Protein AF-A0A2N2WIG8-F1 (afdb_monomer_lite)

Foldseek 3Di:
DPVVVVVVVCCQPVVLVVQVVVVVPDDDDDPPPPPPNLVSLLVNLVVLLVVLVVLVVVLVVLVPDDDPDPVPDDDDPVRVVSVVVSVVVNVVSCVVCVVVNLVSLLSLLVSLQVLLLVLLLVVLCLQCVPPVCSVVLNPDDSLCSLAPVCCVVQVPDGQDPVLSVLNCCSPVPPVCCVVVFDDFDADPNRTPDDTDDSSVCVPVSVSSSVSSCSSLVSVVSVVVRDPDPSCVVVCVSSVVSNVDPD

Secondary structure (DSSP, 8-state):
-GGGTHHHHHHHTHHHHHHHHHTTS-----S----THHHHHHHHHHHHHHHHHHHHHHHHTTT-------TTS---HHHHHHHHHHHHHHHHHHHHHHHHHHHHHHHHHHHHHHHHHHHHHHHHHHHHTTTS-HHHHHTS-HHHHHHHSGGGTSTT----HHHHHHHHIIIIIIIHHHHTPPPPEEETTEEEE-PPPGGGGTT-HHHHHHHHHHHHHHHHHHHHH---GGGHHHHHHHHHHHT---

Radius of gyration: 22.76 Å; chains: 1; bounding box: 50×48×74 Å

Sequence (246 aa):
MVKKMDIIKDLTFKSFFSSVTSIHSDNKTDNTYVSRFYPAFWGALFRQKKLLLKIQTDIDIFEYTPFNHDENNSLSEGEKFYLKATDTRKNKLRTLYGDDLLDIYISIILFSINLIEGLINEYIAIKSASQGDFQKLERKGLLEKWMHVPQKFIPAYKLNDELKQQLVFLYESRRNLIIHNKPQIIRNGEKIINGEKIESISGETDLVLKWCSLPQLLIIDLFAQDSSPSINSFKTHCEHYINRKY

pLDDT: mean 77.06, std 17.77, range [37.81, 97.88]

Structure (mmCIF, N/CA/C/O backbone):
data_AF-A0A2N2WIG8-F1
#
_entry.id   AF-A0A2N2WIG8-F1
#
loop_
_atom_site.group_PDB
_atom_site.id
_atom_site.type_symbol
_atom_site.label_atom_id
_atom_site.label_alt_id
_atom_site.label_comp_id
_atom_site.label_asym_id
_atom_site.label_entity_id
_atom_site.label_seq_id
_atom_site.pdbx_PDB_ins_code
_atom_site.Cartn_x
_atom_site.Cartn_y
_atom_site.Cartn_z
_atom_site.occupancy
_atom_site.B_iso_or_equiv
_atom_site.auth_seq_id
_atom_site.auth_comp_id
_atom_site.auth_asym_id
_atom_site.auth_atom_id
_atom_site.pdbx_PDB_model_num
ATOM 1 N N . MET A 1 1 ? -29.452 13.675 14.965 1.00 44.25 1 MET A N 1
ATOM 2 C CA . MET A 1 1 ? -28.037 13.511 14.557 1.00 44.25 1 MET A CA 1
ATOM 3 C C . MET A 1 1 ? -27.776 12.242 13.720 1.00 44.25 1 MET A C 1
ATOM 5 O O . MET A 1 1 ? -26.659 12.065 13.267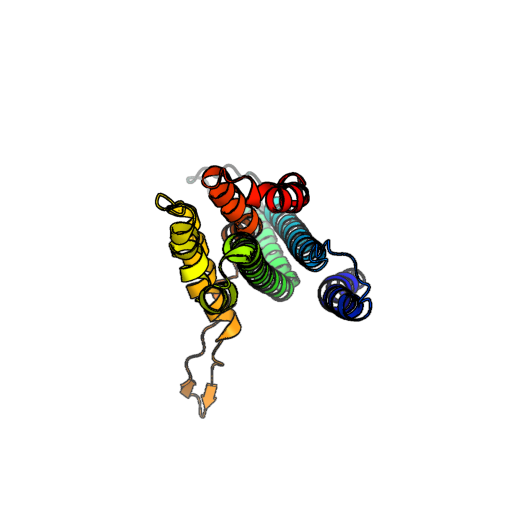 1.00 44.25 1 MET A O 1
ATOM 9 N N . VAL A 1 2 ? -28.797 11.419 13.422 1.00 37.81 2 VAL A N 1
ATOM 10 C CA . VAL A 1 2 ? -28.677 10.128 12.701 1.00 37.81 2 VAL A CA 1
ATOM 11 C C . VAL A 1 2 ? -28.507 10.277 11.170 1.00 37.81 2 VAL A C 1
ATOM 13 O O . VAL A 1 2 ? -27.778 9.516 10.553 1.00 37.81 2 VAL A O 1
ATOM 16 N N . LYS A 1 3 ? -29.046 11.340 10.549 1.00 40.66 3 LYS A N 1
ATOM 17 C CA . LYS A 1 3 ? -29.037 11.534 9.077 1.00 40.66 3 LYS A CA 1
ATOM 18 C C . LYS A 1 3 ? -27.664 11.738 8.406 1.00 40.66 3 LYS A C 1
ATOM 20 O O . LYS A 1 3 ? -27.592 11.683 7.185 1.00 40.66 3 LYS A O 1
ATOM 25 N N . LYS A 1 4 ? -26.585 12.026 9.149 1.00 43.59 4 LYS A N 1
ATOM 26 C CA . LYS A 1 4 ? -25.247 12.259 8.557 1.00 43.59 4 LYS A CA 1
ATOM 27 C C . LYS A 1 4 ? -24.443 10.968 8.346 1.00 43.59 4 LYS A C 1
ATOM 29 O O . LYS A 1 4 ? -23.530 10.991 7.529 1.00 43.59 4 LYS A O 1
ATOM 34 N N . MET A 1 5 ? -24.768 9.880 9.054 1.00 42.66 5 MET A N 1
ATOM 35 C CA . MET A 1 5 ? -24.001 8.622 9.015 1.00 42.66 5 MET A CA 1
ATOM 36 C C . MET A 1 5 ? -24.469 7.671 7.905 1.00 42.66 5 MET A C 1
ATOM 38 O O . MET A 1 5 ? -23.621 7.068 7.252 1.00 42.66 5 MET A O 1
ATOM 42 N N . ASP A 1 6 ? -25.767 7.634 7.582 1.00 44.72 6 ASP A N 1
ATOM 43 C CA . ASP A 1 6 ? -26.283 6.848 6.441 1.00 44.72 6 ASP A CA 1
ATOM 44 C C . ASP A 1 6 ? -25.658 7.286 5.103 1.00 44.72 6 ASP A C 1
ATOM 46 O O . ASP A 1 6 ? -25.396 6.473 4.220 1.00 44.72 6 ASP A O 1
ATOM 50 N N . ILE A 1 7 ? -25.308 8.571 4.991 1.00 44.78 7 ILE A N 1
ATOM 51 C CA . ILE A 1 7 ? -24.634 9.147 3.821 1.00 44.78 7 ILE A CA 1
ATOM 52 C C . ILE A 1 7 ? -23.205 8.588 3.654 1.00 44.78 7 ILE A C 1
ATOM 54 O O . ILE A 1 7 ? -22.737 8.431 2.529 1.00 44.78 7 ILE A O 1
ATOM 58 N N . ILE A 1 8 ? -22.505 8.257 4.746 1.00 43.97 8 ILE A N 1
ATOM 59 C CA . ILE A 1 8 ? -21.106 7.786 4.715 1.00 43.97 8 ILE A CA 1
ATOM 60 C C . ILE A 1 8 ? -21.022 6.317 4.263 1.00 43.97 8 ILE A C 1
ATOM 62 O O . ILE A 1 8 ? -20.126 5.963 3.488 1.00 43.97 8 ILE A O 1
ATOM 66 N N . LYS A 1 9 ? -21.984 5.480 4.678 1.00 47.09 9 LYS A N 1
ATOM 67 C CA . LYS A 1 9 ? -22.050 4.057 4.295 1.00 47.09 9 LYS A CA 1
ATOM 68 C C . LYS A 1 9 ? -22.476 3.859 2.835 1.00 47.09 9 LYS A C 1
ATOM 70 O O . LYS A 1 9 ? -21.908 3.012 2.148 1.00 47.09 9 LYS A O 1
ATOM 75 N N . ASP A 1 10 ? -23.384 4.688 2.313 1.00 45.84 10 ASP A N 1
ATOM 76 C CA . ASP A 1 10 ? -23.819 4.598 0.907 1.00 45.84 10 ASP A CA 1
ATOM 77 C C . ASP A 1 10 ? -22.780 5.173 -0.090 1.00 45.84 10 ASP A C 1
ATOM 79 O O . ASP A 1 10 ? -22.692 4.714 -1.232 1.00 45.84 10 ASP A O 1
ATOM 83 N N . LEU A 1 11 ? -21.936 6.131 0.325 1.00 44.62 11 LEU A N 1
ATOM 84 C CA . LEU A 1 11 ? -20.958 6.784 -0.565 1.00 44.62 11 LEU A CA 1
ATOM 85 C C . LEU A 1 11 ? -19.661 5.996 -0.797 1.00 44.62 11 LEU A C 1
ATOM 87 O O . LEU A 1 11 ? -18.987 6.240 -1.800 1.00 44.62 11 LEU A O 1
ATOM 91 N N . THR A 1 12 ? -19.272 5.083 0.092 1.00 55.28 12 THR A N 1
ATOM 92 C CA . THR A 1 12 ? -17.921 4.488 0.075 1.00 55.28 12 THR A CA 1
ATOM 93 C C . THR A 1 12 ? -17.845 3.147 -0.653 1.00 55.28 12 THR A C 1
ATOM 95 O O . THR A 1 12 ? -16.911 2.948 -1.428 1.00 55.28 12 THR A O 1
ATOM 98 N N . PHE A 1 13 ? -18.836 2.265 -0.480 1.00 48.16 13 PHE A N 1
ATOM 99 C CA . PHE A 1 13 ? -18.803 0.911 -1.052 1.00 48.16 13 PHE A CA 1
ATOM 100 C C . PHE A 1 13 ? -19.632 0.780 -2.341 1.00 48.16 13 PHE A C 1
ATOM 102 O O . PHE A 1 13 ? -19.106 0.380 -3.379 1.00 48.16 13 PHE A O 1
ATOM 109 N N . LYS A 1 14 ? -20.909 1.193 -2.331 1.00 48.41 14 LYS A N 1
ATOM 110 C CA . LYS A 1 14 ? -21.779 1.123 -3.523 1.00 48.41 14 LYS A CA 1
ATOM 111 C C . LYS A 1 14 ? -21.284 1.995 -4.673 1.00 48.41 14 LYS A C 1
ATOM 113 O O . LYS A 1 14 ? -21.273 1.532 -5.809 1.00 48.41 14 LYS A O 1
ATOM 118 N N . SER A 1 15 ? -20.853 3.231 -4.398 1.00 53.31 15 SER A N 1
ATOM 119 C CA . SER A 1 15 ? -20.361 4.125 -5.460 1.00 53.31 15 SER A CA 1
ATOM 120 C C . SER A 1 15 ? -19.093 3.575 -6.122 1.00 53.31 15 SER A C 1
ATOM 122 O O . SER A 1 15 ? -18.934 3.676 -7.338 1.00 53.31 15 SER A O 1
ATOM 124 N N . PHE A 1 16 ? -18.226 2.923 -5.341 1.00 50.34 16 PHE A N 1
ATOM 125 C CA . PHE A 1 16 ? -17.006 2.297 -5.831 1.00 50.34 16 PHE A CA 1
ATOM 126 C C . PHE A 1 16 ? -17.319 1.108 -6.748 1.00 50.34 16 PHE A C 1
ATOM 128 O O . PHE A 1 16 ? -16.905 1.112 -7.905 1.00 50.34 16 PHE A O 1
ATOM 135 N N . PHE A 1 17 ? -18.131 0.146 -6.296 1.00 49.00 17 PHE A N 1
ATOM 136 C CA . PHE A 1 17 ? -18.514 -1.008 -7.120 1.00 49.00 17 PHE A CA 1
ATOM 137 C C . PHE A 1 17 ? -19.365 -0.622 -8.339 1.00 49.00 17 PHE A C 1
ATOM 139 O O . PHE A 1 17 ? -19.185 -1.192 -9.414 1.00 49.00 17 PHE A O 1
ATOM 146 N N . SER A 1 18 ? -20.231 0.389 -8.221 1.00 50.50 18 SER A N 1
ATOM 147 C CA . SER A 1 18 ? -20.987 0.931 -9.359 1.00 50.50 18 SER A CA 1
ATOM 148 C C . SER A 1 18 ? -20.080 1.595 -10.401 1.00 50.50 18 SER A C 1
ATOM 150 O O . SER A 1 18 ? -20.380 1.536 -11.590 1.00 50.50 18 SER A O 1
ATOM 152 N N . SER A 1 19 ? -18.972 2.210 -9.976 1.00 48.03 19 SER A N 1
ATOM 153 C CA . SER A 1 19 ? -17.990 2.815 -10.886 1.00 48.03 19 SER A CA 1
ATOM 154 C C . SER A 1 19 ? -17.094 1.761 -11.539 1.00 48.03 19 SER A C 1
ATOM 156 O O . SER A 1 19 ? -16.737 1.891 -12.701 1.00 48.03 19 SER A O 1
ATOM 158 N N . VAL A 1 20 ? -16.741 0.697 -10.812 1.00 44.03 20 VAL A N 1
ATOM 159 C CA . VAL A 1 20 ? -15.920 -0.411 -11.330 1.00 44.03 20 VAL A CA 1
ATOM 160 C C . VAL A 1 20 ? -16.686 -1.250 -12.361 1.00 44.03 20 VAL A C 1
ATOM 162 O O . VAL A 1 20 ? -16.111 -1.667 -13.365 1.00 44.03 20 VAL A O 1
ATOM 165 N N . THR A 1 21 ? -17.987 -1.466 -12.149 1.00 44.22 21 THR A N 1
ATOM 166 C CA . THR A 1 21 ? -18.838 -2.265 -13.049 1.00 44.22 21 THR A CA 1
ATOM 167 C C . THR A 1 21 ? -19.188 -1.550 -14.356 1.00 44.22 21 THR A C 1
ATOM 169 O O . THR A 1 21 ? -19.257 -2.214 -15.388 1.00 44.22 21 THR A O 1
ATOM 172 N N . SER A 1 22 ? -19.325 -0.216 -14.373 1.00 44.62 22 SER A N 1
ATOM 173 C CA . SER A 1 22 ? -19.584 0.528 -15.621 1.00 44.62 22 SER A CA 1
ATOM 174 C C . SER A 1 22 ? -18.371 0.604 -16.558 1.00 44.62 22 SER A C 1
ATOM 176 O O . SER A 1 22 ? -18.524 0.805 -17.758 1.00 44.62 22 SER A O 1
ATOM 178 N N . ILE A 1 23 ? -17.155 0.389 -16.044 1.00 46.72 23 ILE A N 1
ATOM 179 C CA . ILE A 1 23 ? -15.918 0.416 -16.841 1.00 46.72 23 ILE A CA 1
ATOM 180 C C . ILE A 1 23 ? -15.801 -0.810 -17.770 1.00 46.72 23 ILE A C 1
ATOM 182 O O . ILE A 1 23 ? -15.088 -0.746 -18.767 1.00 46.72 23 ILE A O 1
ATOM 186 N N . HIS A 1 24 ? -16.513 -1.909 -17.495 1.00 42.78 24 HIS A N 1
ATOM 187 C CA . HIS A 1 24 ? -16.429 -3.144 -18.290 1.00 42.78 24 HIS A CA 1
ATOM 188 C C . HIS A 1 24 ? -17.318 -3.160 -19.552 1.00 42.78 24 HIS A C 1
ATOM 190 O O . HIS A 1 24 ? -17.214 -4.105 -20.332 1.00 42.78 24 HIS A O 1
ATOM 196 N N . SER A 1 25 ? -18.173 -2.152 -19.783 1.00 42.19 25 SER A N 1
ATOM 197 C CA . SER A 1 25 ? -19.113 -2.148 -20.921 1.00 42.19 25 SER A CA 1
ATOM 198 C C . SER A 1 25 ? -18.650 -1.375 -22.162 1.00 42.19 25 SER A C 1
ATOM 200 O O . SER A 1 25 ? -19.209 -1.591 -23.235 1.00 42.19 25 SER A O 1
ATOM 202 N N . ASP A 1 26 ? -17.623 -0.525 -22.064 1.00 43.22 26 ASP A N 1
ATOM 203 C CA . ASP A 1 26 ? -17.202 0.362 -23.161 1.00 43.22 26 ASP A CA 1
ATOM 204 C C . ASP A 1 26 ? -15.873 -0.085 -23.791 1.00 43.22 26 ASP A C 1
ATOM 206 O O . ASP A 1 26 ? -14.835 0.563 -23.666 1.00 43.22 26 ASP A O 1
ATOM 210 N N . ASN A 1 27 ? -15.909 -1.210 -24.508 1.00 41.81 27 ASN A N 1
ATOM 211 C CA . ASN A 1 27 ? -14.810 -1.646 -25.371 1.00 41.81 27 ASN A CA 1
ATOM 212 C C . ASN A 1 27 ? -14.886 -0.931 -26.732 1.00 41.81 27 ASN A C 1
ATOM 214 O O . ASN A 1 27 ? -15.557 -1.400 -27.651 1.00 41.81 27 ASN A O 1
ATOM 218 N N . LYS A 1 28 ? -14.162 0.185 -26.886 1.00 40.62 28 LYS A N 1
ATOM 219 C CA . LYS A 1 28 ? -13.803 0.747 -28.201 1.00 40.62 28 LYS A CA 1
ATOM 220 C C . LYS A 1 28 ? -12.304 1.058 -28.282 1.00 40.62 28 LYS A C 1
ATOM 222 O O . LYS A 1 28 ? -11.837 2.049 -27.741 1.00 40.62 28 LYS A O 1
ATOM 227 N N . THR A 1 29 ? -11.588 0.136 -28.926 1.00 40.03 29 THR A N 1
ATOM 228 C CA . THR A 1 29 ? -10.530 0.307 -29.948 1.00 40.03 29 THR A CA 1
ATOM 229 C C . THR A 1 29 ? -9.740 1.624 -30.034 1.00 40.03 29 THR A C 1
ATOM 231 O O . THR A 1 29 ? -9.608 2.161 -31.129 1.00 40.03 29 THR A O 1
ATOM 234 N N . ASP A 1 30 ? -9.136 2.099 -28.950 1.00 40.56 30 ASP A N 1
ATOM 235 C CA . ASP A 1 30 ? -7.972 2.987 -29.046 1.00 40.56 30 ASP A CA 1
ATOM 236 C C . ASP A 1 30 ? -6.813 2.387 -28.246 1.00 40.56 30 ASP A C 1
ATOM 238 O O . ASP A 1 30 ? -6.969 1.979 -27.096 1.00 40.56 30 ASP A O 1
ATOM 242 N N . ASN A 1 31 ? -5.633 2.316 -28.870 1.00 40.00 31 ASN A N 1
ATOM 243 C CA . ASN A 1 31 ? -4.395 1.725 -28.332 1.00 40.00 31 ASN A CA 1
ATOM 244 C C . ASN A 1 31 ? -3.824 2.455 -27.096 1.00 40.00 31 ASN A C 1
ATOM 246 O O . ASN A 1 31 ? -2.715 2.171 -26.648 1.00 40.00 31 ASN A O 1
ATOM 250 N N . THR A 1 32 ? -4.572 3.384 -26.514 1.00 45.12 32 THR A N 1
ATOM 251 C CA . THR A 1 32 ? -4.315 4.005 -25.219 1.00 45.12 32 THR A CA 1
ATOM 252 C C . THR A 1 32 ? -5.102 3.260 -24.144 1.00 45.12 32 THR A C 1
ATOM 254 O O . THR A 1 32 ? -6.084 3.760 -23.598 1.00 45.12 32 THR A O 1
ATOM 257 N N . TYR A 1 33 ? -4.645 2.053 -23.794 1.00 48.38 33 TYR A N 1
ATOM 258 C CA . TYR A 1 33 ? -5.095 1.338 -22.592 1.00 48.38 33 TYR A CA 1
ATOM 259 C C . TYR A 1 33 ? -4.570 2.054 -21.333 1.00 48.38 33 TYR A C 1
ATOM 261 O O . TYR A 1 33 ? -3.754 1.539 -20.575 1.00 48.38 33 TYR A O 1
ATOM 269 N N . VAL A 1 34 ? -5.023 3.287 -21.101 1.00 51.38 34 VAL A N 1
ATOM 270 C CA . VAL A 1 34 ? -4.901 3.925 -19.794 1.00 51.38 34 VAL A CA 1
ATOM 271 C C . VAL A 1 34 ? -6.004 3.315 -18.950 1.00 51.38 34 VAL A C 1
ATOM 273 O O . VAL A 1 34 ? -7.187 3.611 -19.123 1.00 51.38 34 VAL A O 1
ATOM 276 N N . SER A 1 35 ? -5.614 2.388 -18.083 1.00 57.19 35 SER A N 1
ATOM 277 C CA . SER A 1 35 ? -6.507 1.723 -17.146 1.00 57.19 35 SER A CA 1
ATOM 278 C C . SER A 1 35 ? -7.321 2.766 -16.361 1.00 57.19 35 SER A C 1
ATOM 280 O O . SER A 1 35 ? -6.834 3.399 -15.423 1.00 57.19 35 SER A O 1
ATOM 282 N N . ARG A 1 36 ? -8.605 2.927 -16.721 1.00 59.00 36 ARG A N 1
ATOM 283 C CA . ARG A 1 36 ? -9.584 3.766 -15.994 1.00 59.00 36 ARG A CA 1
ATOM 284 C C . ARG A 1 36 ? -9.812 3.295 -14.549 1.00 59.00 36 ARG A C 1
ATOM 286 O O . ARG A 1 36 ? -10.499 3.962 -13.779 1.00 59.00 36 ARG A O 1
ATOM 293 N N . PHE A 1 37 ? -9.228 2.160 -14.178 1.00 62.91 37 PHE A N 1
ATOM 294 C CA . PHE A 1 37 ? -9.325 1.533 -12.870 1.00 62.91 37 PHE A CA 1
ATOM 295 C C . PHE A 1 37 ? -8.559 2.315 -11.792 1.00 62.91 37 PHE A C 1
ATOM 297 O O . PHE A 1 37 ? -9.081 2.540 -10.702 1.00 62.91 37 PHE A O 1
ATOM 304 N N . TYR A 1 38 ? -7.360 2.816 -12.098 1.00 71.56 38 TYR A N 1
ATOM 305 C CA . TYR A 1 38 ? -6.526 3.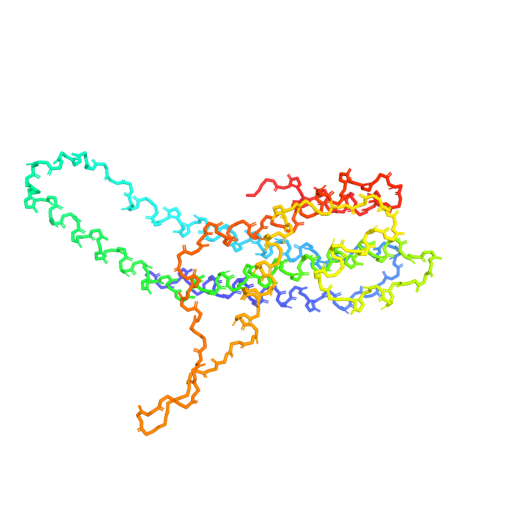522 -11.118 1.00 71.56 38 TYR A CA 1
ATOM 306 C C . TYR A 1 38 ? -7.138 4.806 -10.550 1.00 71.56 38 TYR A C 1
ATOM 308 O O . TYR A 1 38 ? -7.084 4.969 -9.328 1.00 71.56 38 TYR A O 1
ATOM 316 N N . PRO A 1 39 ? -7.779 5.692 -11.342 1.00 76.88 39 PRO A N 1
ATOM 317 C CA . PRO A 1 39 ? -8.414 6.878 -10.775 1.00 76.88 39 PRO A CA 1
ATOM 318 C C . PRO A 1 39 ? -9.481 6.551 -9.722 1.00 76.88 39 PRO A C 1
ATOM 320 O O . PRO A 1 39 ? -9.622 7.290 -8.744 1.00 76.88 39 PRO A O 1
ATOM 323 N N . ALA A 1 40 ? -10.207 5.438 -9.881 1.00 75.25 40 ALA A N 1
ATOM 324 C CA . ALA A 1 40 ? -11.213 5.005 -8.916 1.00 75.25 40 ALA A CA 1
ATOM 325 C C . ALA A 1 40 ? -10.581 4.530 -7.598 1.00 75.25 40 ALA A C 1
ATOM 327 O O . ALA A 1 40 ? -11.053 4.927 -6.530 1.00 75.25 40 ALA A O 1
ATOM 328 N N . PHE A 1 41 ? -9.499 3.744 -7.660 1.00 78.88 41 PHE A N 1
ATOM 329 C CA . PHE A 1 41 ? -8.775 3.263 -6.474 1.00 78.88 41 PHE A CA 1
ATOM 330 C C . PHE A 1 41 ? -8.077 4.395 -5.729 1.00 78.88 41 PHE A C 1
ATOM 332 O O . PHE A 1 41 ? -8.263 4.528 -4.521 1.00 78.88 41 PHE A O 1
ATOM 339 N N . TRP A 1 42 ? -7.355 5.260 -6.445 1.00 81.06 42 TRP A N 1
ATOM 340 C CA . TRP A 1 42 ? -6.764 6.463 -5.863 1.00 81.06 42 TRP A CA 1
ATOM 341 C C . TRP A 1 42 ? -7.835 7.339 -5.214 1.00 81.06 42 TRP A C 1
ATOM 343 O O . TRP A 1 42 ? -7.719 7.714 -4.050 1.00 81.06 42 TRP A O 1
ATOM 353 N N . GLY A 1 43 ? -8.932 7.609 -5.927 1.00 81.56 43 GLY A N 1
ATOM 354 C CA . GLY A 1 43 ? -10.047 8.388 -5.396 1.00 81.56 43 GLY A CA 1
ATOM 355 C C . GLY A 1 43 ? -10.674 7.769 -4.143 1.00 81.56 43 GLY A C 1
ATOM 356 O O . GLY A 1 43 ? -10.995 8.497 -3.204 1.00 81.56 43 GLY A O 1
ATOM 357 N N . ALA A 1 44 ? -10.842 6.445 -4.103 1.00 82.31 44 ALA A N 1
ATOM 358 C CA . ALA A 1 44 ? -11.356 5.737 -2.934 1.00 82.31 44 ALA A CA 1
ATOM 359 C C . ALA A 1 44 ? -10.390 5.835 -1.748 1.00 82.31 44 ALA A C 1
ATOM 361 O O . ALA A 1 44 ? -10.806 6.258 -0.670 1.00 82.31 44 ALA A O 1
ATOM 362 N N . LEU A 1 45 ? -9.105 5.540 -1.963 1.00 83.56 45 LEU A N 1
ATOM 363 C CA . LEU A 1 45 ? -8.070 5.615 -0.934 1.00 83.56 45 LEU A CA 1
ATOM 364 C C . LEU A 1 45 ? -7.975 7.024 -0.332 1.00 83.56 45 LEU A C 1
ATOM 366 O O . LEU A 1 45 ? -7.983 7.180 0.888 1.00 83.56 45 LEU A O 1
ATOM 370 N N . PHE A 1 46 ? -7.995 8.069 -1.165 1.00 85.19 46 PHE A N 1
ATOM 371 C CA . PHE A 1 46 ? -7.963 9.456 -0.692 1.00 85.19 46 PHE A CA 1
ATOM 372 C C . PHE A 1 46 ? -9.219 9.862 0.082 1.00 85.19 46 PHE A C 1
ATOM 374 O O . PHE A 1 46 ? -9.117 10.583 1.077 1.00 85.19 46 PHE A O 1
ATOM 381 N N . ARG A 1 47 ? -10.407 9.393 -0.324 1.00 83.88 47 ARG A N 1
ATOM 382 C CA . ARG A 1 47 ? -11.639 9.629 0.447 1.00 83.88 47 ARG A CA 1
ATOM 383 C C . ARG A 1 47 ? -11.550 9.004 1.838 1.00 83.88 47 ARG A C 1
ATOM 385 O O . ARG A 1 47 ? -11.906 9.674 2.805 1.00 83.88 47 ARG A O 1
ATOM 392 N N . GLN A 1 48 ? -11.034 7.779 1.937 1.00 83.31 48 GLN A N 1
ATOM 393 C CA . GLN A 1 48 ? -10.846 7.106 3.224 1.00 83.31 48 GLN A CA 1
ATOM 394 C C . GLN A 1 48 ? -9.797 7.813 4.089 1.00 83.31 48 GLN A C 1
ATOM 396 O O . GLN A 1 48 ? -10.070 8.099 5.251 1.00 83.31 48 GLN A O 1
ATOM 401 N N . LYS A 1 49 ? -8.655 8.214 3.512 1.00 84.88 49 LYS A N 1
ATOM 402 C CA . LYS A 1 49 ? -7.637 9.032 4.196 1.00 84.88 49 LYS A CA 1
ATOM 403 C C . LYS A 1 49 ? -8.239 10.317 4.771 1.00 84.88 49 LYS A C 1
ATOM 405 O O . LYS A 1 49 ? -8.021 10.638 5.934 1.00 84.88 49 LYS A O 1
ATOM 410 N N . LYS A 1 50 ? -9.019 11.054 3.972 1.00 85.69 50 LYS A N 1
ATOM 411 C CA . LYS A 1 50 ? -9.656 12.307 4.403 1.00 85.69 50 LYS A CA 1
ATOM 412 C C . LYS A 1 50 ? -10.653 12.082 5.540 1.00 85.69 50 LYS A C 1
ATOM 414 O O . LYS A 1 50 ? -10.719 12.894 6.460 1.00 85.69 50 LYS A O 1
ATOM 419 N N . LEU A 1 51 ? -11.433 11.003 5.471 1.00 82.81 51 LEU A N 1
ATOM 420 C CA . LEU A 1 51 ? -12.364 10.637 6.534 1.00 82.81 51 LEU A CA 1
ATOM 421 C C . LEU A 1 51 ? -11.615 10.274 7.821 1.00 82.81 51 LEU A C 1
ATOM 423 O O . LEU A 1 51 ? -11.982 10.767 8.884 1.00 82.81 51 LEU A O 1
ATOM 427 N N . LEU A 1 52 ? -10.532 9.504 7.709 1.00 82.69 52 LEU A N 1
ATOM 428 C CA . LEU A 1 52 ? -9.690 9.140 8.840 1.00 82.69 52 LEU A CA 1
ATOM 429 C C . LEU A 1 52 ? -9.055 10.366 9.509 1.00 82.69 52 LEU A C 1
ATOM 431 O O . LEU A 1 52 ? -9.173 10.527 10.717 1.00 82.69 52 LEU A O 1
ATOM 435 N N . LEU A 1 53 ? -8.457 11.275 8.733 1.00 84.69 53 LEU A N 1
ATOM 436 C CA . LEU A 1 53 ? -7.882 12.519 9.261 1.00 84.69 53 LEU A CA 1
ATOM 437 C C . LEU A 1 53 ? -8.924 13.386 9.967 1.00 84.69 53 LEU A C 1
ATOM 439 O O . LEU A 1 53 ? -8.627 14.007 10.985 1.00 84.69 53 LEU A O 1
ATOM 443 N N . LYS A 1 54 ? -10.155 13.420 9.447 1.00 83.94 54 LYS A N 1
ATOM 444 C CA . LYS A 1 54 ? -11.255 14.129 10.098 1.00 83.94 54 LYS A CA 1
ATOM 445 C C . LYS A 1 54 ? -11.599 13.501 11.451 1.00 83.94 54 LYS A C 1
ATOM 447 O O . LYS A 1 54 ? -11.720 14.235 12.421 1.00 83.94 54 LYS A O 1
ATOM 452 N N . ILE A 1 55 ? -11.724 12.174 11.517 1.00 76.25 55 ILE A N 1
ATOM 453 C CA . ILE A 1 55 ? -11.986 11.460 12.777 1.00 76.25 55 ILE A CA 1
ATOM 454 C C . ILE A 1 55 ? -10.835 11.684 13.766 1.00 76.25 55 ILE A C 1
ATOM 456 O O . ILE A 1 55 ? -11.095 11.958 14.931 1.00 76.25 55 ILE A O 1
ATOM 460 N N . GLN A 1 56 ? -9.582 11.637 13.305 1.00 78.19 56 GLN A N 1
ATOM 461 C CA . GLN A 1 56 ? -8.409 11.896 14.143 1.00 78.19 56 GLN A CA 1
ATOM 462 C C . GLN A 1 56 ? -8.409 13.332 14.680 1.00 78.19 56 GLN A C 1
ATOM 464 O O . GLN A 1 56 ? -8.256 13.526 15.875 1.00 78.19 56 GLN A O 1
ATOM 469 N N . THR A 1 57 ? -8.689 14.328 13.835 1.00 79.31 57 THR A N 1
ATOM 470 C CA . THR A 1 57 ? -8.811 15.733 14.266 1.00 79.31 57 THR A CA 1
ATOM 471 C C . THR A 1 57 ? -9.926 15.897 15.297 1.00 79.31 57 THR A C 1
ATOM 473 O O . THR A 1 57 ? -9.745 16.571 16.309 1.00 79.31 57 THR A O 1
ATOM 476 N N . ASP A 1 58 ? -11.074 15.254 15.059 1.00 71.81 58 ASP A N 1
ATOM 477 C CA . ASP A 1 58 ? -12.188 15.255 16.001 1.00 71.81 58 ASP A CA 1
ATOM 478 C C . ASP A 1 58 ? -11.784 14.606 17.335 1.00 71.81 58 ASP A C 1
ATOM 480 O O . ASP A 1 58 ? -12.308 15.026 18.353 1.00 71.81 58 ASP A O 1
ATOM 484 N N . ILE A 1 59 ? -10.866 13.632 17.364 1.00 69.25 59 ILE A N 1
ATOM 485 C CA . ILE A 1 59 ? -10.326 13.023 18.594 1.00 69.25 59 ILE A CA 1
ATOM 486 C C . ILE A 1 59 ? -9.295 13.947 19.269 1.00 69.25 59 ILE A C 1
ATOM 488 O O . ILE A 1 59 ? -9.423 14.213 20.465 1.00 69.25 59 ILE A O 1
ATOM 492 N N . ASP A 1 60 ? -8.326 14.475 18.516 1.00 69.25 60 ASP A N 1
ATOM 493 C CA . ASP A 1 60 ? -7.194 15.275 19.013 1.00 69.25 60 ASP A CA 1
ATOM 494 C C . ASP A 1 60 ? -7.631 16.613 19.621 1.00 69.25 60 ASP A C 1
ATOM 496 O O . ASP A 1 60 ? -7.084 17.042 20.640 1.00 69.25 60 ASP A O 1
ATOM 500 N N . ILE A 1 61 ? -8.664 17.258 19.057 1.00 62.44 61 ILE A N 1
ATOM 501 C CA . ILE A 1 61 ? -9.275 18.473 19.632 1.00 62.44 61 ILE A CA 1
ATOM 502 C C . ILE A 1 61 ? -9.718 18.238 21.087 1.00 62.44 61 ILE A C 1
ATOM 504 O O . ILE A 1 61 ? -9.747 19.177 21.880 1.00 62.44 61 ILE A O 1
ATOM 508 N N . PHE A 1 62 ? -10.037 16.997 21.466 1.00 54.94 62 PHE A N 1
ATOM 509 C CA . PHE A 1 62 ? -10.390 16.652 22.844 1.00 54.94 62 PHE A CA 1
ATOM 510 C C . PHE A 1 62 ? -9.208 16.181 23.698 1.00 54.94 62 PHE A C 1
ATOM 512 O O . PHE A 1 62 ? -9.376 16.054 24.911 1.00 54.94 62 PHE A O 1
ATOM 519 N N . GLU A 1 63 ? -8.041 15.905 23.112 1.00 54.47 63 GLU A N 1
ATOM 520 C CA . GLU A 1 63 ? -6.822 15.570 23.861 1.00 54.47 63 GLU A CA 1
ATOM 521 C C . GLU A 1 63 ? -6.027 16.820 24.253 1.00 54.47 63 GLU A C 1
ATOM 523 O O . GLU A 1 63 ? -5.398 16.842 25.311 1.00 54.47 63 GLU A O 1
ATOM 528 N N . TYR A 1 64 ? -6.104 17.888 23.453 1.00 45.38 64 TYR A N 1
ATOM 529 C CA . TYR A 1 64 ? -5.402 19.140 23.721 1.00 45.38 64 TYR A CA 1
ATOM 530 C C . TYR A 1 64 ? -6.177 20.038 24.700 1.00 45.38 64 TYR A C 1
ATOM 532 O O . TYR A 1 64 ? -6.825 21.014 24.322 1.00 45.38 64 TYR A O 1
ATOM 540 N N . THR A 1 65 ? -6.081 19.731 25.992 1.00 53.09 65 THR A N 1
ATOM 541 C CA . THR A 1 65 ? -6.375 20.696 27.065 1.00 53.09 65 THR A CA 1
ATOM 542 C C . THR A 1 65 ? -5.163 20.804 27.987 1.00 53.09 65 THR A C 1
ATOM 544 O O . THR A 1 65 ? -4.838 19.823 28.656 1.00 53.09 65 THR A O 1
ATOM 547 N N . PRO A 1 66 ? -4.474 21.960 28.024 1.00 46.31 66 PRO A N 1
ATOM 548 C CA . PRO A 1 66 ? -3.235 22.118 28.764 1.00 46.31 66 PRO A CA 1
ATOM 549 C C . PRO A 1 66 ? -3.559 22.338 30.241 1.00 46.31 66 PRO A C 1
ATOM 551 O O . PRO A 1 66 ? -3.753 23.466 30.685 1.00 46.31 66 PRO A O 1
ATOM 554 N N . PHE A 1 67 ? -3.617 21.262 31.016 1.00 54.41 67 PHE A N 1
ATOM 555 C CA . PHE A 1 67 ? -3.347 21.372 32.443 1.00 54.41 67 PHE A CA 1
ATOM 556 C C . PHE A 1 67 ? -1.848 21.139 32.612 1.00 54.41 67 PHE A C 1
ATOM 558 O O . PHE A 1 67 ? -1.363 20.028 32.405 1.00 54.41 67 PHE A O 1
ATOM 565 N N . ASN A 1 68 ? -1.100 22.207 32.910 1.00 50.31 68 ASN A N 1
ATOM 566 C CA . ASN A 1 68 ? 0.286 22.088 33.358 1.00 50.31 68 ASN A CA 1
ATOM 567 C C . ASN A 1 68 ? 0.250 21.388 34.716 1.00 50.31 68 ASN A C 1
ATOM 569 O O . ASN A 1 68 ? 0.025 22.014 35.749 1.00 50.31 68 ASN A O 1
ATOM 573 N N . HIS A 1 69 ? 0.383 20.068 34.677 1.00 54.28 69 HIS A N 1
ATOM 574 C CA . HIS A 1 69 ? 0.426 19.239 35.860 1.00 54.28 69 HIS A CA 1
ATOM 575 C C . HIS A 1 69 ? 1.770 19.431 36.550 1.00 54.28 69 HIS A C 1
ATOM 577 O O . HIS A 1 69 ? 2.786 18.905 36.111 1.00 54.28 69 HIS A O 1
ATOM 583 N N . ASP A 1 70 ? 1.766 20.192 37.638 1.00 58.81 70 ASP A N 1
ATOM 584 C CA . ASP A 1 70 ? 2.836 20.123 38.621 1.00 58.81 70 ASP A CA 1
ATOM 585 C C . ASP A 1 70 ? 2.620 18.814 39.400 1.00 58.81 70 ASP A C 1
ATOM 587 O O . ASP A 1 70 ? 1.626 18.682 40.119 1.00 58.81 70 ASP A O 1
ATOM 591 N N . GLU A 1 71 ? 3.485 17.809 39.208 1.00 53.81 71 GLU A N 1
ATOM 592 C CA . GLU A 1 71 ? 3.315 16.436 39.741 1.00 53.81 71 GLU A CA 1
ATOM 593 C C . GLU A 1 71 ? 3.184 16.380 41.277 1.00 53.81 71 GLU A C 1
ATOM 595 O O . GLU A 1 71 ? 2.756 15.372 41.838 1.00 53.81 71 GLU A O 1
ATOM 600 N N . ASN A 1 72 ? 3.491 17.485 41.962 1.00 62.50 72 ASN A N 1
ATOM 601 C CA . ASN A 1 72 ? 3.431 17.617 43.413 1.00 62.50 72 ASN A CA 1
ATOM 602 C C . ASN A 1 72 ? 2.117 18.208 43.953 1.00 62.50 72 ASN A C 1
ATOM 604 O O . ASN A 1 72 ? 1.933 18.226 45.171 1.00 62.50 72 ASN A O 1
ATOM 608 N N . ASN A 1 73 ? 1.199 18.681 43.100 1.00 62.12 73 ASN A N 1
ATOM 609 C CA . ASN A 1 73 ? -0.070 19.257 43.548 1.00 62.12 73 ASN A CA 1
ATOM 610 C C . ASN A 1 73 ? -1.244 18.302 43.319 1.00 62.12 73 ASN A C 1
ATOM 612 O O . ASN A 1 73 ? -1.497 17.823 42.213 1.00 62.12 73 ASN A O 1
ATOM 616 N N . SER A 1 74 ? -2.002 18.041 44.386 1.00 68.88 74 SER A N 1
ATOM 617 C CA . SER A 1 74 ? -3.235 17.265 44.301 1.00 68.88 74 SER A CA 1
ATOM 618 C C . SER A 1 74 ? -4.222 17.950 43.356 1.00 68.88 74 SER A C 1
ATOM 620 O O . SER A 1 74 ? -4.600 19.095 43.603 1.00 68.88 74 SER A O 1
ATOM 622 N N . LEU A 1 75 ? -4.677 17.220 42.332 1.00 71.38 75 LEU A N 1
ATOM 623 C CA . LEU A 1 75 ? -5.773 17.616 41.445 1.00 71.38 75 LEU A CA 1
ATOM 624 C C . LEU A 1 75 ? -6.936 18.226 42.241 1.00 71.38 75 LEU A C 1
ATOM 626 O O . LEU A 1 75 ? -7.509 17.565 43.120 1.00 71.38 75 LEU A O 1
ATOM 630 N N . SER A 1 76 ? -7.324 19.446 41.886 1.00 79.69 76 SER A N 1
ATOM 631 C CA . SER A 1 76 ? -8.563 20.061 42.351 1.00 79.69 76 SER A CA 1
ATOM 632 C C . SER A 1 76 ? -9.775 19.208 41.947 1.00 79.69 76 SER A C 1
ATOM 634 O O . SER A 1 76 ? -9.739 18.445 40.976 1.00 79.69 76 SER A O 1
ATOM 636 N N . GLU A 1 77 ? -10.890 19.324 42.676 1.00 73.62 77 GLU A N 1
ATOM 637 C CA . GLU A 1 77 ? -12.135 18.634 42.297 1.00 73.62 77 GLU A CA 1
ATOM 638 C C . GLU A 1 77 ? -12.610 19.013 40.888 1.00 73.62 77 GLU A C 1
ATOM 640 O O . GLU A 1 77 ? -13.143 18.165 40.171 1.00 73.62 77 GLU A O 1
ATOM 645 N N . GLY A 1 78 ? -12.353 20.257 40.466 1.00 68.25 78 GLY A N 1
ATOM 646 C CA . GLY A 1 78 ? -12.611 20.716 39.105 1.00 68.25 78 GLY A CA 1
ATOM 647 C C . GLY A 1 78 ? -11.827 19.904 38.077 1.00 68.25 78 GLY A C 1
ATOM 648 O O . GLY A 1 78 ? -12.423 19.353 37.155 1.00 68.25 78 GLY A O 1
ATOM 649 N N . GLU A 1 79 ? -10.516 19.746 38.259 1.00 70.94 79 GLU A N 1
ATOM 650 C CA . GLU A 1 79 ? -9.671 18.976 37.336 1.00 70.94 79 GLU A CA 1
ATOM 651 C C . GLU A 1 79 ? -10.053 17.486 37.303 1.00 70.94 79 GLU A C 1
ATOM 653 O O . GLU A 1 79 ? -10.122 16.893 36.227 1.00 70.94 79 GLU A O 1
ATOM 658 N N . LYS A 1 80 ? -10.414 16.886 38.449 1.00 73.19 80 LYS A N 1
ATOM 659 C CA . LYS A 1 80 ? -10.933 15.502 38.502 1.00 73.19 80 LYS A CA 1
ATOM 660 C C . LYS A 1 80 ? -12.249 15.346 37.735 1.00 73.19 80 LYS A C 1
ATOM 662 O O . LYS A 1 80 ? -12.438 14.355 37.026 1.00 73.19 80 LYS A O 1
ATOM 667 N N . PHE A 1 81 ? -13.166 16.305 37.870 1.00 72.19 81 PHE A N 1
ATOM 668 C CA . PHE A 1 81 ? -14.432 16.309 37.135 1.00 72.19 81 PHE A CA 1
ATOM 669 C C . PHE A 1 81 ? -14.202 16.451 35.626 1.00 72.19 81 PHE A C 1
ATOM 671 O O . PHE A 1 81 ? -14.818 15.728 34.840 1.00 72.19 81 PHE A O 1
ATOM 678 N N . TYR A 1 82 ? -13.277 17.328 35.226 1.00 62.91 82 TYR A N 1
ATOM 679 C CA . TYR A 1 82 ? -12.887 17.505 33.830 1.00 62.91 82 TYR A CA 1
ATOM 680 C C . TYR A 1 82 ? -12.274 16.234 33.236 1.00 62.91 82 TYR A C 1
ATOM 682 O O . TYR A 1 82 ? -12.769 15.792 32.202 1.00 62.91 82 TYR A O 1
ATOM 690 N N . LEU A 1 83 ? -11.300 15.604 33.906 1.00 67.25 83 LEU A N 1
ATOM 691 C CA . LEU A 1 83 ? -10.687 14.336 33.473 1.00 67.25 83 LEU A CA 1
ATOM 692 C C . LEU A 1 83 ? -11.730 13.224 33.287 1.00 67.25 83 LEU A C 1
ATOM 694 O O . LEU A 1 83 ? -11.765 12.533 32.271 1.00 67.25 83 LEU A O 1
ATOM 698 N N . LYS A 1 84 ? -12.666 13.097 34.233 1.00 72.44 84 LYS A N 1
ATOM 699 C CA . LYS A 1 84 ? -13.757 12.120 34.133 1.00 72.44 84 LYS A CA 1
ATOM 700 C C . LYS A 1 84 ? -14.699 12.421 32.959 1.00 72.44 84 LYS A C 1
ATOM 702 O O . LYS A 1 84 ? -15.203 11.497 32.312 1.00 72.44 84 LYS A O 1
ATOM 707 N N . ALA A 1 85 ? -14.954 13.697 32.667 1.00 65.12 85 ALA A N 1
ATOM 708 C CA . ALA A 1 85 ? -15.78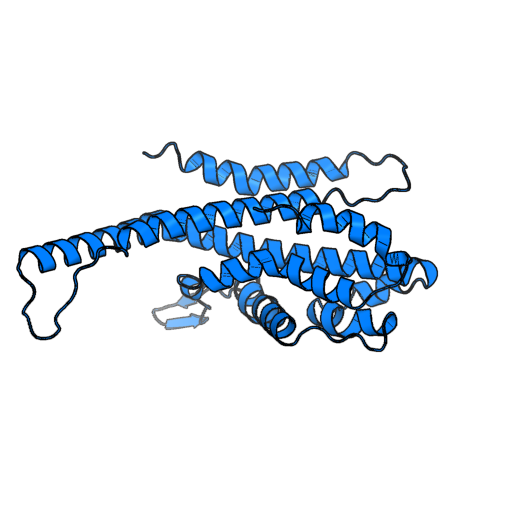7 14.119 31.544 1.00 65.12 85 ALA A CA 1
ATOM 709 C C . ALA A 1 85 ? -15.097 13.901 30.184 1.00 65.12 85 ALA A C 1
ATOM 711 O O . ALA A 1 85 ? -15.771 13.493 29.231 1.00 65.12 85 ALA A O 1
ATOM 712 N N . THR A 1 86 ? -13.780 14.120 30.086 1.00 64.62 86 THR A N 1
ATOM 713 C CA . THR A 1 86 ? -12.984 13.793 28.893 1.00 64.62 86 THR A CA 1
ATOM 714 C C . THR A 1 86 ? -12.922 12.288 28.665 1.00 64.62 86 THR A C 1
ATOM 716 O O . THR A 1 86 ? -13.236 11.861 27.558 1.00 64.62 86 THR A O 1
ATOM 719 N N . ASP A 1 87 ? -12.668 11.468 29.687 1.00 65.81 87 ASP A N 1
ATOM 720 C CA . ASP A 1 87 ? -12.671 10.000 29.556 1.00 65.81 87 ASP A CA 1
ATOM 721 C C . ASP A 1 87 ? -14.034 9.453 29.119 1.00 65.81 87 ASP A C 1
ATOM 723 O O . ASP A 1 87 ? -14.136 8.622 28.212 1.00 65.81 87 ASP A O 1
ATOM 727 N N . THR A 1 88 ? -15.116 9.972 29.704 1.00 66.06 88 THR A N 1
ATOM 728 C CA . THR A 1 88 ? -16.483 9.581 29.327 1.00 66.06 88 THR A CA 1
ATOM 729 C C . THR A 1 88 ? -16.786 9.946 27.870 1.00 66.06 88 THR A C 1
ATOM 731 O O . THR A 1 88 ? -17.424 9.173 27.152 1.00 66.06 88 THR A O 1
ATOM 734 N N . ARG A 1 89 ? -16.312 11.104 27.392 1.00 63.16 89 ARG A N 1
ATOM 735 C CA . ARG A 1 89 ? -16.479 11.523 25.992 1.00 63.16 89 ARG A CA 1
ATOM 736 C C . ARG A 1 89 ? -15.569 10.763 25.031 1.00 63.16 89 ARG A C 1
ATOM 738 O O . ARG A 1 89 ? -16.052 10.406 23.963 1.00 63.16 89 ARG A O 1
ATOM 745 N N . LYS A 1 90 ? -14.322 10.455 25.401 1.00 62.97 90 LYS A N 1
ATOM 746 C CA . LYS A 1 90 ? -13.416 9.598 24.616 1.00 62.97 90 LYS A CA 1
ATOM 747 C C . LYS A 1 90 ? -14.020 8.217 24.416 1.00 62.97 90 LYS A C 1
ATOM 749 O O . LYS A 1 90 ? -14.107 7.749 23.284 1.00 62.97 90 LYS A O 1
ATOM 754 N N . ASN A 1 91 ? -14.524 7.611 25.490 1.00 65.88 91 ASN A N 1
ATOM 755 C CA . ASN A 1 91 ? -15.239 6.344 25.404 1.00 65.88 91 ASN A CA 1
ATOM 756 C C . ASN A 1 91 ? -16.471 6.476 24.514 1.00 65.88 91 ASN A C 1
ATOM 758 O O . ASN A 1 91 ? -16.647 5.664 23.619 1.00 65.88 91 ASN A O 1
ATOM 762 N N . LYS A 1 92 ? -17.254 7.553 24.650 1.00 66.56 92 LYS A N 1
ATOM 763 C CA . LYS A 1 92 ? -18.409 7.792 23.779 1.00 66.56 92 LYS A CA 1
ATOM 764 C C . LYS A 1 92 ? -18.028 7.925 22.303 1.00 66.56 92 LYS A C 1
ATOM 766 O O . LYS A 1 92 ? -18.726 7.353 21.481 1.00 66.56 92 LYS A O 1
ATOM 771 N N . LEU A 1 93 ? -16.959 8.643 21.956 1.00 63.25 93 LEU A N 1
ATOM 772 C CA . LEU A 1 93 ? -16.491 8.797 20.572 1.00 63.25 93 LEU A CA 1
ATOM 773 C C . LEU A 1 93 ? -15.919 7.486 20.023 1.00 63.25 93 LEU A C 1
ATOM 775 O O . LEU A 1 93 ? -16.224 7.128 18.891 1.00 63.25 93 LEU A O 1
ATOM 779 N N . ARG A 1 94 ? -15.174 6.724 20.832 1.00 63.31 94 ARG A N 1
ATOM 780 C CA . ARG A 1 94 ? -14.712 5.375 20.471 1.00 63.31 94 ARG A CA 1
ATOM 781 C C . ARG A 1 94 ? -15.871 4.407 20.264 1.00 63.31 94 ARG A C 1
ATOM 783 O O . ARG A 1 94 ? -15.828 3.623 19.332 1.00 63.31 94 ARG A O 1
ATOM 790 N N . THR A 1 95 ? -16.924 4.480 21.075 1.00 67.31 95 THR A N 1
ATOM 791 C CA . THR A 1 95 ? -18.143 3.689 20.853 1.00 67.31 95 THR A CA 1
ATOM 792 C C . THR A 1 95 ? -18.923 4.188 19.635 1.00 67.31 95 THR A C 1
ATOM 794 O O . THR A 1 95 ? -19.506 3.386 18.920 1.00 67.31 95 THR A O 1
ATOM 797 N N . LEU A 1 96 ? -18.929 5.501 19.374 1.00 66.56 96 LEU A N 1
ATOM 798 C CA . LEU A 1 96 ? -19.650 6.097 18.247 1.00 66.56 96 LEU A CA 1
ATOM 799 C C . LEU A 1 96 ? -18.998 5.769 16.897 1.00 66.56 96 LEU A C 1
ATOM 801 O O . LEU A 1 96 ? -19.711 5.605 15.915 1.00 66.56 96 LEU A O 1
ATOM 805 N N . TYR A 1 97 ? -17.665 5.703 16.859 1.00 66.81 97 TYR A N 1
ATOM 806 C CA . TYR A 1 97 ? -16.886 5.507 15.637 1.00 66.81 97 TYR A CA 1
ATOM 807 C C . TYR A 1 97 ? -16.181 4.153 15.559 1.00 66.81 97 TYR A C 1
ATOM 809 O O . TYR A 1 97 ? -15.532 3.908 14.558 1.00 66.81 97 TYR A O 1
ATOM 817 N N . GLY A 1 98 ? -16.245 3.290 16.575 1.00 68.19 98 GLY A N 1
ATOM 818 C CA . GLY A 1 98 ? -15.402 2.088 16.661 1.00 68.19 98 GLY A CA 1
ATOM 819 C C . GLY A 1 98 ? -15.530 1.165 15.450 1.00 68.19 98 GLY A C 1
ATOM 820 O O . GLY A 1 98 ? -14.527 0.855 14.808 1.00 68.19 98 GLY A O 1
ATOM 821 N N . ASP A 1 99 ? -16.764 0.808 15.097 1.00 71.31 99 ASP A N 1
ATOM 822 C CA . ASP A 1 99 ? -17.046 -0.038 13.933 1.00 71.31 99 ASP A CA 1
ATOM 823 C C . ASP A 1 99 ? -16.714 0.690 12.620 1.00 71.31 99 ASP A C 1
ATOM 825 O O . ASP A 1 99 ? -16.057 0.135 11.742 1.00 71.31 99 ASP A O 1
ATOM 829 N N . ASP A 1 100 ? -17.080 1.972 12.513 1.00 75.88 100 ASP A N 1
ATOM 830 C CA . ASP A 1 100 ? -16.817 2.776 11.314 1.00 75.88 100 ASP A CA 1
ATOM 831 C C . ASP A 1 100 ? -15.304 2.994 11.086 1.00 75.88 100 ASP A C 1
ATOM 833 O O . ASP A 1 100 ? -14.834 3.015 9.950 1.00 75.88 100 ASP A O 1
ATOM 837 N N . LEU A 1 101 ? -14.516 3.142 12.153 1.00 78.38 101 LEU A N 1
ATOM 838 C CA . LEU A 1 101 ? -13.065 3.319 12.102 1.00 78.38 101 LEU A CA 1
ATOM 839 C C . LEU A 1 101 ? -12.380 2.033 11.645 1.00 78.38 101 LEU A C 1
ATOM 841 O O . LEU A 1 101 ? -11.468 2.082 10.819 1.00 78.38 101 LEU A O 1
ATOM 845 N N . LEU A 1 102 ? -12.847 0.888 12.144 1.00 81.75 102 LEU A N 1
ATOM 846 C CA . LEU A 1 102 ? -12.367 -0.409 11.699 1.00 81.75 102 LEU A CA 1
ATOM 847 C C . LEU A 1 102 ? -12.656 -0.625 10.205 1.00 81.75 102 LEU A C 1
ATOM 849 O O . LEU A 1 102 ? -11.757 -1.027 9.464 1.00 81.75 102 LEU A O 1
ATOM 853 N N . ASP A 1 103 ? -13.859 -0.284 9.742 1.00 83.94 103 ASP A N 1
ATOM 854 C CA . ASP A 1 103 ? -14.228 -0.354 8.324 1.00 83.94 103 ASP A CA 1
ATOM 855 C C . ASP A 1 103 ? -13.335 0.545 7.451 1.00 83.94 103 ASP A C 1
ATOM 857 O O . ASP A 1 103 ? -12.887 0.138 6.372 1.00 83.94 103 ASP A O 1
ATOM 861 N N . ILE A 1 104 ? -13.022 1.758 7.923 1.00 85.25 104 ILE A N 1
ATOM 862 C CA . ILE A 1 104 ? -12.095 2.680 7.250 1.00 85.25 104 ILE A CA 1
ATOM 863 C C . ILE A 1 104 ? -10.687 2.079 7.180 1.00 85.25 104 ILE A C 1
ATOM 865 O O . ILE A 1 104 ? -10.059 2.122 6.120 1.00 85.25 104 ILE A O 1
ATOM 869 N N . TYR A 1 105 ? -10.189 1.489 8.269 1.00 87.88 105 TYR A N 1
ATOM 870 C CA . TYR A 1 105 ? -8.864 0.861 8.313 1.00 87.88 105 TYR A CA 1
ATOM 871 C C . TYR A 1 105 ? -8.752 -0.310 7.353 1.00 87.88 105 TYR A C 1
ATOM 873 O O . TYR A 1 105 ? -7.824 -0.354 6.543 1.00 87.88 105 TYR A O 1
ATOM 881 N N . ILE A 1 106 ? -9.724 -1.220 7.401 1.00 88.50 106 ILE A N 1
ATOM 882 C CA . ILE A 1 106 ? -9.804 -2.356 6.484 1.00 88.50 106 ILE A CA 1
ATOM 883 C C . ILE A 1 106 ? -9.831 -1.849 5.041 1.00 88.50 106 ILE A C 1
ATOM 885 O O . ILE A 1 106 ? -9.067 -2.332 4.203 1.00 88.50 106 ILE A O 1
ATOM 889 N N . SER A 1 107 ? -10.645 -0.830 4.757 1.00 89.12 107 SER A N 1
ATOM 890 C CA . SER A 1 107 ? -10.737 -0.231 3.425 1.00 89.12 107 SER A CA 1
ATOM 891 C C . SER A 1 107 ? -9.394 0.326 2.953 1.00 89.12 107 SER A C 1
ATOM 893 O O . SER A 1 107 ? -8.975 0.027 1.838 1.00 89.12 107 SER A O 1
ATOM 895 N N . ILE A 1 108 ? -8.693 1.100 3.786 1.00 89.25 108 ILE A N 1
ATOM 896 C CA . ILE A 1 108 ? -7.372 1.652 3.451 1.00 89.25 108 ILE A CA 1
ATOM 897 C C . ILE A 1 108 ? -6.377 0.528 3.165 1.00 89.25 108 ILE A C 1
ATOM 899 O O . ILE A 1 108 ? -5.733 0.550 2.120 1.00 89.25 108 ILE A O 1
ATOM 903 N N . ILE A 1 109 ? -6.286 -0.476 4.041 1.00 91.75 109 ILE A N 1
ATOM 904 C CA . ILE A 1 109 ? -5.355 -1.603 3.883 1.00 91.75 109 ILE A CA 1
ATOM 905 C C . ILE A 1 109 ? -5.600 -2.328 2.554 1.00 91.75 109 ILE A C 1
ATOM 907 O O . ILE A 1 109 ? -4.665 -2.552 1.780 1.00 91.75 109 ILE A O 1
ATOM 911 N N . LEU A 1 110 ? -6.860 -2.663 2.263 1.00 92.19 110 LEU A N 1
ATOM 912 C CA . LEU A 1 110 ? -7.225 -3.382 1.046 1.00 92.19 110 LEU A CA 1
ATOM 913 C C . LEU A 1 110 ? -7.031 -2.526 -0.211 1.00 92.19 110 LEU A C 1
ATOM 915 O O . LEU A 1 110 ? -6.519 -3.029 -1.213 1.00 92.19 110 LEU A O 1
ATOM 919 N N . PHE A 1 111 ? -7.400 -1.242 -0.187 1.00 91.94 111 PHE A N 1
ATOM 920 C CA . PHE A 1 111 ? -7.193 -0.356 -1.334 1.00 91.94 111 PHE A CA 1
ATOM 921 C C . PHE A 1 111 ? -5.713 -0.105 -1.602 1.00 91.94 111 PHE A C 1
ATOM 923 O O . PHE A 1 111 ? -5.305 -0.185 -2.760 1.00 91.94 111 PHE A O 1
ATOM 930 N N . SER A 1 112 ? -4.904 0.130 -0.566 1.00 93.25 112 SER A N 1
ATOM 931 C CA . SER A 1 112 ? -3.461 0.314 -0.715 1.00 93.25 112 SER A CA 1
ATOM 932 C C . SER A 1 112 ? -2.811 -0.907 -1.354 1.00 93.25 112 SER A C 1
ATOM 934 O O . SER A 1 112 ? -2.080 -0.754 -2.324 1.00 93.25 112 SER A O 1
ATOM 936 N N . ILE A 1 113 ? -3.111 -2.122 -0.892 1.00 95.12 113 ILE A N 1
ATOM 937 C CA . ILE A 1 113 ? -2.507 -3.337 -1.463 1.00 95.12 113 ILE A CA 1
ATOM 938 C C . ILE A 1 113 ? -2.917 -3.562 -2.910 1.00 95.12 113 ILE A C 1
ATOM 940 O O . ILE A 1 113 ? -2.055 -3.825 -3.743 1.00 95.12 113 ILE A O 1
ATOM 944 N N . ASN A 1 114 ? -4.206 -3.439 -3.223 1.00 92.25 114 ASN A N 1
ATOM 945 C CA . ASN A 1 114 ? -4.673 -3.619 -4.597 1.00 92.25 114 ASN A CA 1
ATOM 946 C C . ASN A 1 114 ? -4.052 -2.586 -5.541 1.00 92.25 114 ASN A C 1
ATOM 948 O O . ASN A 1 114 ? -3.694 -2.909 -6.670 1.00 92.25 114 ASN A O 1
ATOM 952 N N . LEU A 1 115 ? -3.894 -1.349 -5.070 1.00 92.75 115 LEU A N 1
ATOM 953 C CA . LEU A 1 115 ? -3.258 -0.295 -5.839 1.00 92.75 115 LEU A CA 1
ATOM 954 C C . LEU A 1 115 ? -1.764 -0.573 -6.051 1.00 92.75 115 LEU A C 1
ATOM 956 O O . LEU A 1 115 ? -1.287 -0.466 -7.174 1.00 92.75 115 LEU A O 1
ATOM 960 N N . ILE A 1 116 ? -1.044 -0.984 -5.005 1.00 95.94 116 ILE A N 1
ATOM 961 C CA . ILE A 1 116 ? 0.375 -1.366 -5.071 1.00 95.94 116 ILE A CA 1
ATOM 962 C C . ILE A 1 116 ? 0.592 -2.537 -6.045 1.00 95.94 116 ILE A C 1
ATOM 964 O O . ILE A 1 116 ? 1.534 -2.515 -6.837 1.00 95.94 116 ILE A O 1
ATOM 968 N N . GLU A 1 117 ? -0.278 -3.545 -5.996 1.00 95.31 117 GLU A N 1
ATOM 969 C CA . GLU A 1 117 ? -0.274 -4.707 -6.891 1.00 95.31 117 GLU A CA 1
ATOM 970 C C . GLU A 1 117 ? -0.554 -4.302 -8.344 1.00 95.31 117 GLU A C 1
ATOM 972 O O . GLU A 1 117 ? 0.181 -4.686 -9.253 1.00 95.31 117 GLU A O 1
ATOM 977 N N . GLY A 1 118 ? -1.578 -3.478 -8.579 1.00 92.44 118 GLY A N 1
ATOM 978 C CA . GLY A 1 118 ? -1.883 -2.968 -9.914 1.00 92.44 118 GLY A CA 1
ATOM 979 C C . GLY A 1 118 ? -0.708 -2.184 -10.500 1.00 92.44 118 GLY A C 1
ATOM 980 O O . GLY A 1 118 ? -0.245 -2.486 -11.597 1.00 92.44 118 GLY A O 1
ATOM 981 N N . LEU A 1 119 ? -0.166 -1.239 -9.730 1.00 93.69 119 LEU A N 1
ATOM 982 C CA . LEU A 1 119 ? 0.939 -0.378 -10.146 1.00 93.69 119 LEU A CA 1
ATOM 983 C C . LEU A 1 119 ? 2.173 -1.173 -10.596 1.00 93.69 119 LEU A C 1
ATOM 985 O O . LEU A 1 119 ? 2.747 -0.874 -11.645 1.00 93.69 119 LEU A O 1
ATOM 989 N N . ILE A 1 120 ? 2.569 -2.211 -9.852 1.00 96.06 120 ILE A N 1
ATOM 990 C CA . ILE A 1 120 ? 3.708 -3.039 -10.268 1.00 96.06 120 ILE A CA 1
ATOM 991 C C . ILE A 1 120 ? 3.373 -3.912 -11.475 1.00 96.06 120 ILE A C 1
ATOM 993 O O . ILE A 1 120 ? 4.229 -4.108 -12.333 1.00 96.06 120 ILE A O 1
ATOM 997 N N . ASN A 1 121 ? 2.135 -4.395 -11.604 1.00 94.38 121 ASN A N 1
ATOM 998 C CA . ASN A 1 121 ? 1.714 -5.152 -12.782 1.00 94.38 121 ASN A CA 1
ATOM 999 C C . ASN A 1 121 ? 1.704 -4.283 -14.046 1.00 94.38 121 ASN A C 1
ATOM 1001 O O . ASN A 1 121 ? 2.140 -4.750 -15.096 1.00 94.38 121 ASN A O 1
ATOM 1005 N N . GLU A 1 122 ? 1.289 -3.018 -13.955 1.00 92.06 122 GLU A N 1
ATOM 1006 C CA . GLU A 1 122 ? 1.380 -2.061 -15.066 1.00 92.06 122 GLU A CA 1
ATOM 1007 C C . GLU A 1 122 ? 2.837 -1.806 -15.461 1.00 92.06 122 GLU A C 1
ATOM 1009 O O . GLU A 1 122 ? 3.182 -1.907 -16.640 1.00 92.06 122 GLU A O 1
ATOM 1014 N N . TYR A 1 123 ? 3.719 -1.582 -14.482 1.00 93.31 123 TYR A N 1
ATOM 1015 C CA . TYR A 1 123 ? 5.156 -1.474 -14.734 1.00 93.31 123 TYR A CA 1
ATOM 1016 C C . TYR A 1 123 ? 5.705 -2.712 -15.459 1.00 93.31 123 TYR A C 1
ATOM 1018 O O . TYR A 1 123 ? 6.364 -2.592 -16.493 1.00 93.31 123 TYR A O 1
ATOM 1026 N N . ILE A 1 124 ? 5.403 -3.913 -14.955 1.00 93.94 124 ILE A N 1
ATOM 1027 C CA . ILE A 1 124 ? 5.849 -5.175 -15.554 1.00 93.94 124 ILE A CA 1
ATOM 1028 C C . ILE A 1 124 ? 5.313 -5.309 -16.980 1.00 93.94 124 ILE A C 1
ATOM 1030 O O . ILE A 1 124 ? 6.079 -5.680 -17.869 1.00 93.94 124 ILE A O 1
ATOM 1034 N N . ALA A 1 125 ? 4.039 -4.994 -17.227 1.00 92.06 125 ALA A N 1
ATOM 1035 C CA . ALA A 1 125 ? 3.438 -5.043 -18.559 1.00 92.06 125 ALA A CA 1
ATOM 1036 C C . ALA A 1 125 ? 4.198 -4.155 -19.548 1.00 92.06 125 ALA A C 1
ATOM 1038 O O . ALA A 1 125 ? 4.591 -4.615 -20.618 1.00 92.06 125 ALA A O 1
ATOM 1039 N N . ILE A 1 126 ? 4.490 -2.915 -19.154 1.00 90.69 126 ILE A N 1
ATOM 1040 C CA . ILE A 1 126 ? 5.220 -1.952 -19.983 1.00 90.69 126 ILE A CA 1
ATOM 1041 C C . ILE A 1 126 ? 6.637 -2.446 -20.284 1.00 90.69 126 ILE A C 1
ATOM 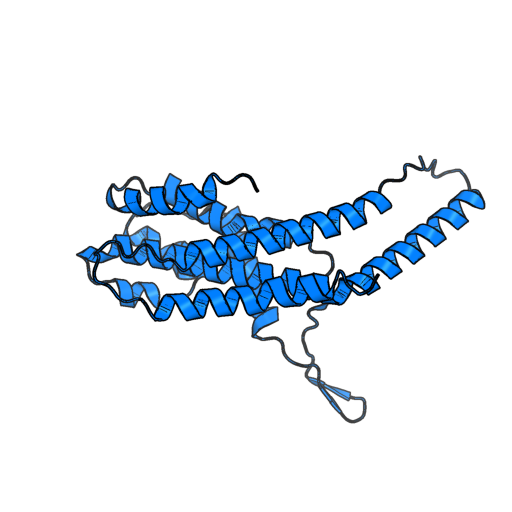1043 O O . ILE A 1 126 ? 7.077 -2.416 -21.433 1.00 90.69 126 ILE A O 1
ATOM 1047 N N . LYS A 1 127 ? 7.357 -2.935 -19.271 1.00 91.56 127 LYS A N 1
ATOM 1048 C CA . LYS A 1 127 ? 8.752 -3.373 -19.428 1.00 91.56 127 LYS A CA 1
ATOM 1049 C C . LYS A 1 127 ? 8.900 -4.701 -20.166 1.00 91.56 127 LYS A C 1
ATOM 1051 O O . LYS A 1 127 ? 9.922 -4.920 -20.809 1.00 91.56 127 LYS A O 1
ATOM 1056 N N . SER A 1 128 ? 7.899 -5.575 -20.088 1.00 90.75 128 SER A N 1
ATOM 1057 C CA . SER A 1 128 ? 7.916 -6.898 -20.727 1.00 90.75 128 SER A CA 1
ATOM 1058 C C . SER A 1 128 ? 7.209 -6.948 -22.085 1.00 90.75 128 SER A C 1
ATOM 1060 O O . SER A 1 128 ? 7.245 -7.996 -22.731 1.00 90.75 128 SER A O 1
ATOM 1062 N N . ALA A 1 129 ? 6.629 -5.834 -22.551 1.00 84.12 129 ALA A N 1
ATOM 1063 C CA . ALA A 1 129 ? 5.868 -5.757 -23.800 1.00 84.12 129 ALA A CA 1
ATOM 1064 C C . ALA A 1 129 ? 6.624 -6.309 -25.023 1.00 84.12 129 ALA A C 1
ATOM 1066 O O . ALA A 1 129 ? 6.020 -6.941 -25.885 1.00 84.12 129 ALA A O 1
ATOM 1067 N N . SER A 1 130 ? 7.945 -6.121 -25.090 1.00 73.56 130 SER A N 1
ATOM 1068 C CA . SER A 1 130 ? 8.781 -6.619 -26.192 1.00 73.56 130 SER A CA 1
ATOM 1069 C C . SER A 1 130 ? 9.301 -8.048 -26.001 1.00 73.56 130 SER A C 1
ATOM 1071 O O . SER A 1 130 ? 9.726 -8.669 -26.970 1.00 73.56 130 SER A O 1
ATOM 1073 N N . GLN A 1 131 ? 9.290 -8.573 -24.773 1.00 77.88 131 GLN A N 1
ATOM 1074 C CA . GLN A 1 131 ? 9.922 -9.851 -24.419 1.00 77.88 131 GLN A CA 1
ATOM 1075 C C . GLN A 1 131 ? 8.916 -10.988 -24.191 1.00 77.88 131 GLN A C 1
ATOM 1077 O O . GLN A 1 131 ? 9.320 -12.141 -24.100 1.00 77.88 131 GLN A O 1
ATOM 1082 N N . GLY A 1 132 ? 7.616 -10.689 -24.079 1.00 79.94 132 GLY A N 1
ATOM 1083 C CA . GLY A 1 132 ? 6.569 -11.702 -23.871 1.00 79.94 132 GLY A CA 1
ATOM 1084 C C . GLY A 1 132 ? 6.557 -12.334 -22.471 1.00 79.94 132 GLY A C 1
ATOM 1085 O O . GLY A 1 132 ? 5.765 -13.232 -22.199 1.00 79.94 132 GLY A O 1
ATOM 1086 N N . ASP A 1 133 ? 7.389 -11.838 -21.555 1.00 89.31 133 ASP A N 1
ATOM 1087 C CA . ASP A 1 133 ? 7.586 -12.398 -20.213 1.00 89.31 133 ASP A CA 1
ATOM 1088 C C . ASP A 1 133 ? 6.489 -12.009 -19.200 1.00 89.31 133 ASP A C 1
ATOM 1090 O O . ASP A 1 133 ? 6.524 -12.461 -18.051 1.00 89.31 133 ASP A O 1
ATOM 1094 N N . PHE A 1 134 ? 5.505 -11.192 -19.603 1.00 91.06 134 PHE A N 1
ATOM 1095 C CA . PHE A 1 134 ? 4.487 -10.625 -18.711 1.00 91.06 134 PHE A CA 1
ATOM 1096 C C . PHE A 1 134 ? 3.804 -11.684 -17.841 1.00 91.06 134 PHE A C 1
ATOM 1098 O O . PHE A 1 134 ? 3.853 -11.592 -16.619 1.00 91.06 134 PHE A O 1
ATOM 1105 N N . GLN A 1 135 ? 3.242 -12.735 -18.449 1.00 91.31 135 GLN A N 1
ATOM 1106 C CA . GLN A 1 135 ? 2.481 -13.766 -17.726 1.00 91.31 135 GLN A CA 1
ATOM 1107 C C . GLN A 1 135 ? 3.319 -14.500 -16.673 1.00 91.31 135 GLN A C 1
ATOM 1109 O O . GLN A 1 135 ? 2.810 -14.925 -15.639 1.00 91.31 135 GLN A O 1
ATOM 1114 N N . LYS A 1 136 ? 4.620 -14.671 -16.926 1.00 93.69 136 LYS A N 1
ATOM 1115 C CA . LYS A 1 136 ? 5.528 -15.322 -15.978 1.00 93.69 136 LYS A CA 1
ATOM 1116 C C . LYS A 1 136 ? 5.829 -14.416 -14.788 1.00 93.69 136 LYS A C 1
ATOM 1118 O O . LYS A 1 136 ? 5.995 -14.901 -13.672 1.00 93.69 136 LYS A O 1
ATOM 1123 N N . LEU A 1 137 ? 5.948 -13.114 -15.032 1.00 93.75 137 LEU A N 1
ATOM 1124 C CA . LEU A 1 137 ? 6.274 -12.119 -14.015 1.00 93.75 137 LEU A CA 1
ATOM 1125 C C . LEU A 1 137 ? 5.057 -11.712 -13.182 1.00 93.75 137 LEU A C 1
ATOM 1127 O O . LEU A 1 137 ? 5.180 -11.539 -11.973 1.00 93.75 137 LEU A O 1
ATOM 1131 N N . GLU A 1 138 ? 3.888 -11.620 -13.808 1.00 92.62 138 GLU A N 1
ATOM 1132 C CA . GLU A 1 138 ? 2.618 -11.275 -13.170 1.00 92.62 138 GLU A CA 1
ATOM 1133 C C . GLU A 1 138 ? 2.122 -12.370 -12.211 1.00 92.62 138 GLU A C 1
ATOM 1135 O O . GLU A 1 138 ? 1.468 -12.068 -11.224 1.00 92.62 138 GLU A O 1
ATOM 1140 N N . ARG A 1 139 ? 2.517 -13.633 -12.384 1.00 93.56 139 ARG A N 1
ATOM 1141 C CA . ARG A 1 139 ? 2.143 -14.706 -11.442 1.00 93.56 139 ARG A CA 1
ATOM 1142 C C . ARG A 1 139 ? 2.943 -14.730 -10.139 1.00 93.56 139 ARG A C 1
ATOM 1144 O O . ARG A 1 139 ? 2.656 -15.547 -9.266 1.00 93.56 139 ARG A O 1
ATOM 1151 N N . LYS A 1 140 ? 3.971 -13.891 -10.008 1.00 95.75 140 LYS A N 1
ATOM 1152 C CA . LYS A 1 140 ? 4.781 -13.810 -8.785 1.00 95.75 140 LYS A CA 1
ATOM 1153 C C . LYS A 1 140 ? 3.985 -13.182 -7.638 1.00 95.75 140 LYS A C 1
ATOM 1155 O O . LYS A 1 140 ? 3.039 -12.436 -7.865 1.00 95.75 140 LYS A O 1
ATOM 1160 N N . GLY A 1 141 ? 4.377 -13.459 -6.396 1.00 95.31 141 GLY A N 1
ATOM 1161 C CA . GLY A 1 141 ? 3.755 -12.810 -5.237 1.00 95.31 141 GLY A CA 1
ATOM 1162 C C . GLY A 1 141 ? 4.049 -11.305 -5.198 1.00 95.31 141 GLY A C 1
ATOM 1163 O O . GLY A 1 141 ? 5.083 -10.872 -5.709 1.00 95.31 141 GLY A O 1
ATOM 1164 N N . LEU A 1 142 ? 3.187 -10.513 -4.549 1.00 96.50 142 LEU A N 1
ATOM 1165 C CA . LEU A 1 142 ? 3.330 -9.051 -4.480 1.00 96.50 142 LEU A CA 1
ATOM 1166 C C . LEU A 1 142 ? 4.729 -8.608 -4.017 1.00 96.50 142 LEU A C 1
ATOM 1168 O O . LEU A 1 142 ? 5.364 -7.757 -4.642 1.00 96.50 142 LEU A O 1
ATOM 1172 N N . LEU A 1 143 ? 5.224 -9.208 -2.930 1.00 97.62 143 LEU A N 1
ATOM 1173 C CA . LEU A 1 143 ? 6.551 -8.899 -2.389 1.00 97.62 143 LEU A CA 1
ATOM 1174 C C . LEU A 1 143 ? 7.656 -9.235 -3.390 1.00 97.62 143 LEU A C 1
ATOM 1176 O O . LEU A 1 143 ? 8.561 -8.436 -3.612 1.00 97.62 143 LEU A O 1
ATOM 1180 N N . GLU A 1 144 ? 7.557 -10.390 -4.045 1.00 97.44 144 GLU A N 1
ATOM 1181 C CA . GLU A 1 144 ? 8.533 -10.818 -5.042 1.00 97.44 144 GLU A CA 1
ATOM 1182 C C . GLU A 1 144 ? 8.547 -9.877 -6.255 1.00 97.44 144 GLU A C 1
ATOM 1184 O O . GLU A 1 144 ? 9.620 -9.548 -6.771 1.00 97.44 144 GLU A O 1
ATOM 1189 N N . LYS A 1 145 ? 7.372 -9.394 -6.681 1.00 97.62 145 LYS A N 1
ATOM 1190 C CA . LYS A 1 145 ? 7.254 -8.391 -7.743 1.00 97.62 145 LYS A CA 1
ATOM 1191 C C . LYS A 1 145 ? 8.020 -7.130 -7.390 1.00 97.62 145 LYS A C 1
ATOM 1193 O O . LYS A 1 145 ? 8.904 -6.748 -8.145 1.00 97.62 145 LYS A O 1
ATOM 1198 N N . TRP A 1 146 ? 7.756 -6.529 -6.235 1.00 97.88 146 TRP A N 1
ATOM 1199 C CA . TRP A 1 146 ? 8.411 -5.278 -5.848 1.00 97.88 146 TRP A CA 1
ATOM 1200 C C . TRP A 1 146 ? 9.888 -5.422 -5.504 1.00 97.88 146 TRP A C 1
ATOM 1202 O O . TRP A 1 146 ? 10.654 -4.494 -5.743 1.00 97.88 146 TRP A O 1
ATOM 1212 N N . MET A 1 147 ? 10.308 -6.556 -4.947 1.00 97.25 147 MET A N 1
ATOM 1213 C CA . MET A 1 147 ? 11.687 -6.734 -4.492 1.00 97.25 147 MET A CA 1
ATOM 1214 C C . MET A 1 147 ? 12.632 -7.212 -5.595 1.00 97.25 147 MET A C 1
ATOM 1216 O O . MET A 1 147 ? 13.811 -6.866 -5.565 1.00 97.25 147 MET A O 1
ATOM 1220 N N . HIS A 1 148 ? 12.140 -8.003 -6.555 1.00 97.12 148 HIS A N 1
ATOM 1221 C CA . HIS A 1 148 ? 13.013 -8.751 -7.465 1.00 97.12 148 HIS A CA 1
ATOM 1222 C C . HIS A 1 148 ? 12.689 -8.576 -8.944 1.00 97.12 148 HIS A C 1
ATOM 1224 O O . HIS A 1 148 ? 13.586 -8.699 -9.775 1.00 97.12 148 HIS A O 1
ATOM 1230 N N . VAL A 1 149 ? 11.439 -8.306 -9.325 1.00 96.56 149 VAL A N 1
ATOM 1231 C CA . VAL A 1 149 ? 11.105 -8.229 -10.756 1.00 96.56 149 VAL A CA 1
ATOM 1232 C C . VAL A 1 149 ? 11.772 -7.038 -11.457 1.00 96.56 149 VAL A C 1
ATOM 1234 O O . VAL A 1 149 ? 12.338 -7.269 -12.528 1.00 96.56 149 VAL A O 1
ATOM 1237 N N . PRO A 1 150 ? 11.822 -5.818 -10.883 1.00 96.56 150 PRO A N 1
ATOM 1238 C CA . PRO A 1 150 ? 12.536 -4.704 -11.499 1.00 96.56 150 PRO A CA 1
ATOM 1239 C C . PRO A 1 150 ? 14.018 -4.987 -11.763 1.00 96.56 150 PRO A C 1
ATOM 1241 O O . PRO A 1 150 ? 14.553 -4.471 -12.738 1.00 96.56 150 PRO A O 1
ATOM 1244 N N . GLN A 1 151 ? 14.661 -5.883 -10.999 1.00 97.00 151 GLN A N 1
ATOM 1245 C CA . GLN A 1 151 ? 16.064 -6.272 -11.217 1.00 97.00 151 GLN A CA 1
ATOM 1246 C C . GLN A 1 151 ? 16.309 -6.900 -12.595 1.00 97.00 151 GLN A C 1
ATOM 1248 O O . GLN A 1 151 ? 17.423 -6.854 -13.110 1.00 97.00 151 GLN A O 1
ATOM 1253 N N . LYS A 1 152 ? 15.267 -7.443 -13.237 1.00 94.94 152 LYS A N 1
ATOM 1254 C CA . LYS A 1 152 ? 15.359 -7.937 -14.617 1.00 94.94 152 LYS A CA 1
ATOM 1255 C C . LYS A 1 152 ? 15.530 -6.831 -15.654 1.00 94.94 152 LYS A C 1
ATOM 1257 O O . LYS A 1 152 ? 16.050 -7.093 -16.733 1.00 94.94 152 LYS A O 1
ATOM 1262 N N . PHE A 1 153 ? 15.060 -5.627 -15.347 1.00 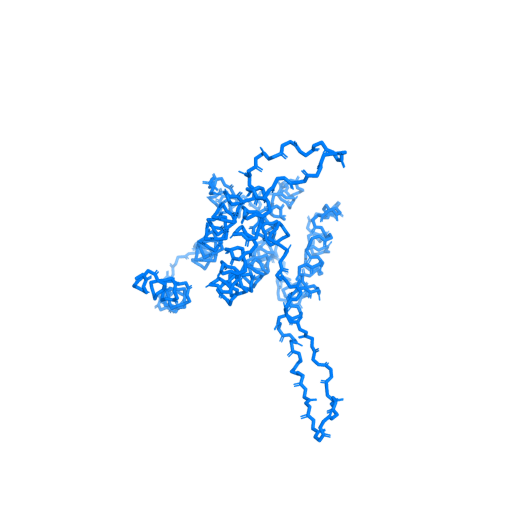93.75 153 PHE A N 1
ATOM 1263 C CA . PHE A 1 153 ? 15.096 -4.479 -16.251 1.00 93.75 153 PHE A CA 1
ATOM 1264 C C . PHE A 1 153 ? 16.124 -3.431 -15.815 1.00 93.75 153 PHE A C 1
ATOM 1266 O O . PHE A 1 153 ? 16.625 -2.678 -16.646 1.00 93.75 153 PHE A O 1
ATOM 1273 N N . ILE A 1 154 ? 16.435 -3.396 -14.519 1.00 95.69 154 ILE A N 1
ATOM 1274 C CA . ILE A 1 154 ? 17.359 -2.478 -13.859 1.00 95.69 154 ILE A CA 1
ATOM 1275 C C . ILE A 1 154 ? 18.226 -3.327 -12.913 1.00 95.69 154 ILE A C 1
ATOM 1277 O O . ILE A 1 154 ? 17.860 -3.506 -11.754 1.00 95.69 154 ILE A O 1
ATOM 1281 N N . PRO A 1 155 ? 19.369 -3.879 -13.359 1.00 96.19 155 PRO A N 1
ATOM 1282 C CA . PRO A 1 155 ? 20.142 -4.837 -12.556 1.00 96.19 155 PRO A CA 1
ATOM 1283 C C . PRO A 1 155 ? 20.561 -4.334 -11.167 1.00 96.19 155 PRO A C 1
ATOM 1285 O O . PRO A 1 155 ? 20.676 -5.123 -10.235 1.00 96.19 155 PRO A O 1
ATOM 1288 N N . ALA A 1 156 ? 20.757 -3.022 -11.018 1.00 97.06 156 ALA A N 1
ATOM 1289 C CA . ALA A 1 156 ? 21.121 -2.383 -9.755 1.00 97.06 156 ALA A CA 1
ATOM 1290 C C . ALA A 1 156 ? 19.920 -2.042 -8.852 1.00 97.06 156 ALA A C 1
ATOM 1292 O O . ALA A 1 156 ? 20.117 -1.454 -7.791 1.00 97.06 156 ALA A O 1
ATOM 1293 N N . TYR A 1 157 ? 18.689 -2.371 -9.259 1.00 97.75 157 TYR A N 1
ATOM 1294 C CA . TYR A 1 157 ? 17.499 -2.012 -8.498 1.00 97.75 157 TYR A CA 1
ATOM 1295 C C . TYR A 1 157 ? 17.525 -2.618 -7.096 1.00 97.75 157 TYR A C 1
ATOM 1297 O O . TYR A 1 157 ? 17.676 -3.835 -6.908 1.00 97.75 157 TYR A O 1
ATOM 1305 N N . LYS A 1 158 ? 17.295 -1.751 -6.114 1.00 97.81 158 LYS A N 1
ATOM 1306 C CA . LYS A 1 158 ? 17.102 -2.122 -4.721 1.00 97.81 158 LYS A CA 1
ATOM 1307 C C . LYS A 1 158 ? 15.974 -1.272 -4.151 1.00 97.81 158 LYS A C 1
ATOM 1309 O O . LYS A 1 158 ? 16.093 -0.054 -4.073 1.00 97.81 158 LYS A O 1
ATOM 1314 N N . LEU A 1 159 ? 14.906 -1.930 -3.710 1.00 97.62 159 LEU A N 1
ATOM 1315 C CA . LEU A 1 159 ? 13.838 -1.263 -2.972 1.00 97.62 159 LEU A CA 1
ATOM 1316 C C . LEU A 1 159 ? 14.400 -0.669 -1.673 1.00 97.62 159 LEU A C 1
ATOM 1318 O O . LEU A 1 159 ? 15.118 -1.362 -0.943 1.00 97.62 159 LEU A O 1
ATOM 1322 N N . ASN A 1 160 ? 14.055 0.586 -1.382 1.00 97.69 160 ASN A N 1
ATOM 1323 C CA . ASN A 1 160 ? 14.403 1.236 -0.121 1.00 97.69 160 ASN A CA 1
ATOM 1324 C C . ASN A 1 160 ? 14.008 0.366 1.093 1.00 97.69 160 ASN A C 1
ATOM 1326 O O . ASN A 1 160 ? 12.902 -0.177 1.150 1.00 97.69 160 ASN A O 1
ATOM 1330 N N . ASP A 1 161 ? 14.912 0.238 2.070 1.00 97.44 161 ASP A N 1
ATOM 1331 C CA . ASP A 1 161 ? 14.743 -0.701 3.184 1.00 97.44 161 ASP A CA 1
ATOM 1332 C C . ASP A 1 161 ? 13.539 -0.345 4.086 1.00 97.44 161 ASP A C 1
ATOM 1334 O O . ASP A 1 161 ? 12.843 -1.249 4.552 1.00 97.44 161 ASP A O 1
ATOM 1338 N N . GLU A 1 162 ? 13.221 0.941 4.267 1.00 96.31 162 GLU A N 1
ATOM 1339 C CA . GLU A 1 162 ? 12.030 1.380 5.007 1.00 96.31 162 GLU A CA 1
ATOM 1340 C C . GLU A 1 162 ? 10.745 1.035 4.242 1.00 96.31 162 GLU A C 1
ATOM 1342 O O . GLU A 1 162 ? 9.817 0.450 4.806 1.00 96.31 162 GLU A O 1
ATOM 1347 N N . LEU A 1 163 ? 10.696 1.327 2.937 1.00 97.25 163 LEU A N 1
ATOM 1348 C CA . LEU A 1 163 ? 9.535 1.001 2.099 1.00 97.25 163 LEU A CA 1
ATOM 1349 C C . LEU A 1 163 ? 9.301 -0.507 2.018 1.00 97.25 163 LEU A C 1
ATOM 1351 O O . LEU A 1 163 ? 8.158 -0.962 2.079 1.00 97.25 163 LEU A O 1
ATOM 1355 N N . LYS A 1 164 ? 10.381 -1.290 1.944 1.00 97.44 164 LYS A N 1
ATOM 1356 C CA . LYS A 1 164 ? 10.331 -2.749 2.019 1.00 97.44 164 LYS A CA 1
ATOM 1357 C C . LYS A 1 164 ? 9.697 -3.209 3.329 1.00 97.44 164 LYS A C 1
ATOM 1359 O O . LYS A 1 164 ? 8.790 -4.035 3.292 1.00 97.44 164 LYS A O 1
ATOM 1364 N N . GLN A 1 165 ? 10.142 -2.687 4.472 1.00 96.62 165 GLN A N 1
ATOM 1365 C CA . GLN A 1 165 ? 9.574 -3.049 5.775 1.00 96.62 165 GLN A CA 1
ATOM 1366 C C . GLN A 1 165 ? 8.086 -2.696 5.864 1.00 96.62 165 GLN A C 1
ATOM 1368 O O . GLN A 1 165 ? 7.287 -3.526 6.298 1.00 96.62 165 GLN A O 1
ATOM 1373 N N . GLN A 1 166 ? 7.694 -1.505 5.400 1.00 95.56 166 GLN A N 1
ATOM 1374 C CA . GLN A 1 166 ? 6.289 -1.094 5.381 1.00 95.56 166 GLN A CA 1
ATOM 1375 C C . GLN A 1 166 ? 5.434 -1.999 4.483 1.00 95.56 166 GLN A C 1
ATOM 1377 O O . GLN A 1 166 ? 4.341 -2.395 4.887 1.00 95.56 166 GLN A O 1
ATOM 1382 N N . LEU A 1 167 ? 5.931 -2.358 3.295 1.00 97.25 167 LEU A N 1
ATOM 1383 C CA . LEU A 1 167 ? 5.237 -3.243 2.360 1.00 97.25 167 LEU A CA 1
ATOM 1384 C C . LEU A 1 167 ? 5.087 -4.664 2.918 1.00 97.25 167 LEU A C 1
ATOM 1386 O O . LEU A 1 167 ? 3.994 -5.225 2.853 1.00 97.25 167 LEU A O 1
ATOM 1390 N N . VAL A 1 168 ? 6.154 -5.225 3.496 1.00 96.56 168 VAL A N 1
ATOM 1391 C CA . VAL A 1 168 ? 6.128 -6.542 4.154 1.00 96.56 168 VAL A CA 1
ATOM 1392 C C . VAL A 1 168 ? 5.106 -6.541 5.284 1.00 96.56 168 VAL A C 1
ATOM 1394 O O . VAL A 1 168 ? 4.236 -7.403 5.320 1.00 96.56 168 VAL A O 1
ATOM 1397 N N . PHE A 1 169 ? 5.137 -5.537 6.160 1.00 94.31 169 PHE A N 1
ATOM 1398 C CA . PHE A 1 169 ? 4.211 -5.463 7.287 1.00 94.31 169 PHE A CA 1
ATOM 1399 C C . PHE A 1 169 ? 2.748 -5.301 6.846 1.00 94.31 169 PHE A C 1
ATOM 1401 O O . PHE A 1 169 ? 1.852 -5.963 7.376 1.00 94.31 169 PHE A O 1
ATOM 1408 N N . LEU A 1 170 ? 2.492 -4.455 5.845 1.00 94.25 170 LEU A N 1
ATOM 1409 C CA . LEU A 1 170 ? 1.159 -4.280 5.272 1.00 94.25 170 LEU A CA 1
ATOM 1410 C C . LEU A 1 170 ? 0.637 -5.592 4.656 1.00 94.25 170 LEU A C 1
ATOM 1412 O O . LEU A 1 170 ? -0.501 -5.991 4.917 1.00 94.25 170 LEU A O 1
ATOM 1416 N N . TYR A 1 171 ? 1.461 -6.271 3.856 1.00 94.62 171 TYR A N 1
ATOM 1417 C CA . TYR A 1 171 ? 1.068 -7.478 3.130 1.00 94.62 171 TYR A CA 1
ATOM 1418 C C . TYR A 1 171 ? 0.958 -8.711 4.037 1.00 94.62 171 TYR A C 1
ATOM 1420 O O . TYR A 1 171 ? -0.080 -9.376 4.048 1.00 94.62 171 TYR A O 1
ATOM 1428 N N . GLU A 1 172 ? 2.005 -9.014 4.807 1.00 92.19 172 GLU A N 1
ATOM 1429 C CA . GLU A 1 172 ? 2.096 -10.247 5.591 1.00 92.19 172 GLU A CA 1
ATOM 1430 C C . GLU A 1 172 ? 1.321 -10.177 6.899 1.00 92.19 172 GLU A C 1
ATOM 1432 O O . GLU A 1 172 ? 0.670 -11.158 7.252 1.00 92.19 172 GLU A O 1
ATOM 1437 N N . SER A 1 173 ? 1.354 -9.041 7.600 1.00 88.25 173 SER A N 1
ATOM 1438 C CA . SER A 1 173 ? 0.711 -8.928 8.912 1.00 88.25 173 SER A CA 1
ATOM 1439 C C . SER A 1 173 ? -0.737 -8.473 8.783 1.00 88.25 173 SER A C 1
ATOM 1441 O O . SER A 1 173 ? -1.639 -9.086 9.344 1.00 88.25 173 SER A O 1
ATOM 1443 N N . ARG A 1 174 ? -0.995 -7.393 8.038 1.00 90.00 174 ARG A N 1
ATOM 1444 C CA . ARG A 1 174 ? -2.299 -6.709 8.106 1.00 90.00 174 ARG A CA 1
ATOM 1445 C C . ARG A 1 174 ? -3.317 -7.256 7.132 1.00 90.00 174 ARG A C 1
ATOM 1447 O O . ARG A 1 174 ? -4.441 -7.563 7.519 1.00 90.00 174 ARG A O 1
ATOM 1454 N N . ARG A 1 175 ? -2.931 -7.436 5.875 1.00 91.44 175 ARG A N 1
ATOM 1455 C CA . ARG A 1 175 ? -3.836 -8.023 4.886 1.00 91.44 175 ARG A CA 1
ATOM 1456 C C . ARG A 1 175 ? -4.151 -9.471 5.168 1.00 91.44 175 ARG A C 1
ATOM 1458 O O . ARG A 1 175 ? -5.297 -9.867 4.979 1.00 91.44 175 ARG A O 1
ATOM 1465 N N . ASN A 1 176 ? -3.179 -10.250 5.630 1.00 89.25 176 ASN A N 1
ATOM 1466 C CA . ASN A 1 176 ? -3.458 -11.632 5.994 1.00 89.25 176 ASN A CA 1
ATOM 1467 C C . ASN A 1 176 ? -4.357 -11.721 7.224 1.00 89.25 176 ASN A C 1
ATOM 1469 O O . ASN A 1 176 ? -5.285 -12.516 7.188 1.00 89.25 176 ASN A O 1
ATOM 1473 N N . LEU A 1 177 ? -4.176 -10.862 8.233 1.00 86.44 177 LEU A N 1
ATOM 1474 C CA . LEU A 1 177 ? -5.106 -10.784 9.363 1.00 86.44 177 LEU A CA 1
ATOM 1475 C C . LEU A 1 177 ? -6.549 -10.517 8.901 1.00 86.44 177 LEU A C 1
ATOM 1477 O O . LEU A 1 177 ? -7.482 -11.128 9.407 1.00 86.44 177 LEU A O 1
ATOM 1481 N N . ILE A 1 178 ? -6.742 -9.635 7.914 1.00 87.25 178 ILE A N 1
ATOM 1482 C CA . ILE A 1 178 ? -8.075 -9.302 7.385 1.00 87.25 178 ILE A CA 1
ATOM 1483 C C . ILE A 1 178 ? -8.649 -10.443 6.535 1.00 87.25 178 ILE A C 1
ATOM 1485 O O . ILE A 1 178 ? -9.789 -10.853 6.734 1.00 87.25 178 ILE A O 1
ATOM 1489 N N . ILE A 1 179 ? -7.881 -10.947 5.567 1.00 87.19 179 ILE A N 1
ATOM 1490 C CA . ILE A 1 179 ? -8.376 -11.897 4.557 1.00 87.19 179 ILE A CA 1
ATOM 1491 C C . ILE A 1 179 ? -8.413 -13.333 5.082 1.00 87.19 179 ILE A C 1
ATOM 1493 O O . ILE A 1 179 ? -9.256 -14.124 4.666 1.00 87.19 179 ILE A O 1
ATOM 1497 N N . HIS A 1 180 ? -7.516 -13.673 6.000 1.00 84.56 180 HIS A N 1
ATOM 1498 C CA . HIS A 1 180 ? -7.417 -14.995 6.610 1.00 84.56 180 HIS A CA 1
ATOM 1499 C C . HIS A 1 180 ? -7.901 -14.995 8.062 1.00 84.56 180 HIS A C 1
ATOM 1501 O O . HIS A 1 180 ? -7.512 -15.878 8.827 1.00 84.56 180 HIS A O 1
ATOM 1507 N N . ASN A 1 181 ? -8.769 -14.041 8.429 1.00 81.81 181 ASN A N 1
ATOM 1508 C CA . ASN A 1 181 ? -9.348 -13.974 9.764 1.00 81.81 181 ASN A CA 1
ATOM 1509 C C . ASN A 1 181 ? -10.050 -15.297 10.109 1.00 81.81 181 ASN A C 1
ATOM 1511 O O . ASN A 1 181 ? -11.022 -15.698 9.460 1.00 81.81 181 ASN A O 1
ATOM 1515 N N . LYS A 1 182 ? -9.556 -15.976 11.145 1.00 79.62 182 LYS A N 1
ATOM 1516 C CA . LYS A 1 182 ? -10.162 -17.205 11.658 1.00 79.62 182 LYS A CA 1
ATOM 1517 C C . LYS A 1 182 ? -11.196 -16.840 12.720 1.00 79.62 182 LYS A C 1
ATOM 1519 O O . LYS A 1 182 ? -10.856 -16.130 13.665 1.00 79.62 182 LYS A O 1
ATOM 1524 N N . PRO A 1 183 ? -12.435 -17.349 12.631 1.00 79.06 183 PRO A N 1
ATOM 1525 C CA . PRO A 1 183 ? -13.427 -17.093 13.662 1.00 79.06 183 PRO A CA 1
ATOM 1526 C C . PRO A 1 183 ? -13.009 -17.750 14.979 1.00 79.06 183 PRO A C 1
ATOM 1528 O O . PRO A 1 183 ? -12.483 -18.865 14.997 1.00 79.06 183 PRO A O 1
ATOM 1531 N N . GLN A 1 184 ? -13.293 -17.085 16.097 1.00 82.94 184 GLN A N 1
ATOM 1532 C CA . GLN A 1 184 ? -13.195 -17.724 17.403 1.00 82.94 184 GLN A CA 1
ATOM 1533 C C . GLN A 1 184 ? -14.422 -18.621 17.603 1.00 82.94 184 GLN A C 1
ATOM 1535 O O . GLN A 1 184 ? -15.553 -18.142 17.546 1.00 82.94 184 GLN A O 1
ATOM 1540 N N . ILE A 1 185 ? -14.209 -19.913 17.864 1.00 82.50 185 ILE A N 1
ATOM 1541 C CA . ILE A 1 185 ? -15.297 -20.869 18.117 1.00 82.50 185 ILE A CA 1
ATOM 1542 C C . ILE A 1 185 ? -15.217 -21.337 19.565 1.00 82.50 185 ILE A C 1
ATOM 1544 O O . ILE A 1 185 ? -14.200 -21.888 19.987 1.00 82.50 185 ILE A O 1
ATOM 1548 N N . ILE A 1 186 ? -16.303 -21.131 20.312 1.00 86.75 186 ILE A N 1
ATOM 1549 C CA . ILE A 1 186 ? -16.481 -21.618 21.683 1.00 86.75 186 ILE A CA 1
ATOM 1550 C C . ILE A 1 186 ? -17.572 -22.688 21.671 1.00 86.75 186 ILE A C 1
ATOM 1552 O O . ILE A 1 186 ? -18.651 -22.460 21.125 1.00 86.75 186 ILE A O 1
ATOM 1556 N N . ARG A 1 187 ? -17.317 -23.844 22.286 1.00 86.31 187 ARG A N 1
ATOM 1557 C CA . ARG A 1 187 ? -18.291 -24.931 22.436 1.00 86.31 187 ARG A CA 1
ATOM 1558 C C . ARG A 1 187 ? -18.215 -25.470 23.855 1.00 86.31 187 ARG A C 1
ATOM 1560 O O . ARG A 1 187 ? -17.127 -25.746 24.338 1.00 86.31 187 ARG A O 1
ATOM 1567 N N . ASN A 1 188 ? -19.362 -25.614 24.515 1.00 92.38 188 ASN A N 1
ATOM 1568 C CA . ASN A 1 188 ? -19.447 -26.092 25.902 1.00 92.38 188 ASN A CA 1
ATOM 1569 C C . ASN A 1 188 ? -18.576 -25.282 26.889 1.00 92.38 188 ASN A C 1
ATOM 1571 O O . ASN A 1 188 ? -18.029 -25.834 27.833 1.00 92.38 188 ASN A O 1
ATOM 1575 N N . GLY A 1 189 ? -18.420 -23.974 26.653 1.00 87.25 189 GLY A N 1
ATOM 1576 C CA . GLY A 1 189 ? -17.558 -23.105 27.465 1.00 87.25 189 GLY A CA 1
ATOM 1577 C C . GLY A 1 189 ? -16.062 -23.179 27.132 1.00 87.25 189 GLY A C 1
ATOM 1578 O O . GLY A 1 189 ? -15.302 -22.342 27.609 1.00 87.25 189 GLY A O 1
ATOM 1579 N N . GLU A 1 190 ? -15.635 -24.099 26.265 1.00 86.25 190 GLU A N 1
ATOM 1580 C CA . GLU A 1 190 ? -14.240 -24.253 25.848 1.00 86.25 190 GLU A CA 1
ATOM 1581 C C . GLU A 1 190 ? -13.976 -23.576 24.498 1.00 86.25 190 GLU A C 1
ATOM 1583 O O . GLU A 1 190 ? -14.768 -23.678 23.556 1.00 86.25 190 GLU A O 1
ATOM 1588 N N . LYS A 1 191 ? -12.840 -22.877 24.379 1.00 82.56 191 LYS A N 1
ATOM 1589 C CA . LYS A 1 191 ? -12.377 -22.320 23.100 1.00 82.56 191 LYS A CA 1
ATOM 1590 C C . LYS A 1 191 ? -11.811 -23.451 22.238 1.00 82.56 191 LYS A C 1
ATOM 1592 O O . LYS A 1 191 ? -10.720 -23.937 22.509 1.00 82.56 191 LYS A O 1
ATOM 1597 N N . ILE A 1 192 ? -12.538 -23.836 21.189 1.00 87.19 192 ILE A N 1
ATOM 1598 C CA . ILE A 1 192 ? -12.110 -24.859 20.220 1.00 87.19 192 ILE A CA 1
ATOM 1599 C C . ILE A 1 192 ? -11.194 -24.257 19.154 1.00 87.19 192 ILE A C 1
ATOM 1601 O O . ILE A 1 192 ? -10.208 -24.873 18.759 1.00 87.19 192 ILE A O 1
ATOM 1605 N N . ILE A 1 193 ? -11.515 -23.051 18.681 1.00 81.81 193 ILE A N 1
ATOM 1606 C CA . ILE A 1 193 ? -10.674 -22.312 17.736 1.00 81.81 193 ILE A CA 1
ATOM 1607 C C . ILE A 1 193 ? -10.322 -20.975 18.367 1.00 81.81 193 ILE A C 1
ATOM 1609 O O . ILE A 1 193 ? -11.208 -20.171 18.671 1.00 81.81 193 ILE A O 1
ATOM 1613 N N . ASN A 1 194 ? -9.023 -20.731 18.536 1.00 75.06 194 ASN A N 1
ATOM 1614 C CA . ASN A 1 194 ? -8.509 -19.402 18.830 1.00 75.06 194 ASN A CA 1
ATOM 1615 C C . ASN A 1 194 ? -8.535 -18.595 17.530 1.00 75.06 194 ASN A C 1
ATOM 1617 O O . ASN A 1 194 ? -7.681 -18.770 16.663 1.00 75.06 194 ASN A O 1
ATOM 1621 N N . GLY A 1 195 ? -9.570 -17.771 17.379 1.00 70.88 195 GLY A N 1
ATOM 1622 C CA . GLY A 1 195 ? -9.623 -16.772 16.321 1.00 70.88 195 GLY A CA 1
ATOM 1623 C C . GLY A 1 195 ? -8.650 -15.627 16.589 1.00 70.88 195 GLY A C 1
ATOM 1624 O O . GLY A 1 195 ? -8.271 -15.383 17.737 1.00 70.88 195 GLY A O 1
ATOM 1625 N N . GLU A 1 196 ? -8.266 -14.915 15.535 1.00 69.12 196 GLU A N 1
ATOM 1626 C CA . GLU A 1 196 ? -7.464 -13.696 15.648 1.00 69.12 196 GLU A CA 1
ATOM 1627 C C . GLU A 1 196 ? -8.410 -12.493 15.746 1.00 69.12 196 GLU A C 1
ATOM 1629 O O . GLU A 1 196 ? -9.288 -12.293 14.911 1.00 69.12 196 GLU A O 1
ATOM 1634 N N . LYS A 1 197 ? -8.285 -11.688 16.804 1.00 65.00 197 LYS A N 1
ATOM 1635 C CA . LYS A 1 197 ? -9.117 -10.490 16.965 1.00 65.00 197 LYS A CA 1
ATOM 1636 C C . LYS A 1 197 ? -8.535 -9.341 16.142 1.00 65.00 197 LYS A C 1
ATOM 1638 O O . LYS A 1 197 ? -7.431 -8.880 16.418 1.00 65.00 197 LYS A O 1
ATOM 1643 N N . ILE A 1 198 ? -9.328 -8.818 15.205 1.00 65.44 198 ILE A N 1
ATOM 1644 C CA . ILE A 1 198 ? -9.005 -7.605 14.426 1.00 65.44 198 ILE A CA 1
ATOM 1645 C C . ILE A 1 198 ? -9.003 -6.336 15.318 1.00 65.44 198 ILE A C 1
ATOM 1647 O O . ILE A 1 198 ? -8.487 -5.293 14.926 1.00 65.44 198 ILE A O 1
ATOM 1651 N N . GLU A 1 199 ? -9.488 -6.427 16.565 1.00 57.69 199 GLU A N 1
ATOM 1652 C CA . GLU A 1 199 ? -9.437 -5.352 17.578 1.00 57.69 199 GLU A CA 1
ATOM 1653 C C . GLU A 1 199 ? -8.028 -4.731 17.745 1.00 57.69 199 GLU A C 1
ATOM 1655 O O . GLU A 1 199 ? -7.923 -3.570 18.145 1.00 57.69 199 GLU A O 1
ATOM 1660 N N . SER A 1 200 ? -6.954 -5.444 17.365 1.00 56.62 200 SER A N 1
ATOM 1661 C CA . SER A 1 200 ? -5.569 -4.950 17.407 1.00 56.62 200 SER A CA 1
ATOM 1662 C C . SER A 1 200 ? -5.261 -3.769 16.479 1.00 56.62 200 SER A C 1
ATOM 1664 O O . SER A 1 200 ? -4.258 -3.104 16.699 1.00 56.62 200 SER A O 1
ATOM 1666 N N . ILE A 1 201 ? -6.091 -3.471 15.468 1.00 59.81 201 ILE A N 1
ATOM 1667 C CA . ILE A 1 201 ? -5.846 -2.330 14.559 1.00 59.81 201 ILE A CA 1
ATOM 1668 C C . ILE A 1 201 ? -6.325 -1.003 15.187 1.00 59.81 201 ILE A C 1
ATOM 1670 O O . ILE A 1 201 ? -5.878 0.083 14.809 1.00 59.81 201 ILE A O 1
ATOM 1674 N N . SER A 1 202 ? -7.220 -1.054 16.182 1.00 57.81 202 SER A N 1
ATOM 1675 C CA . SER A 1 202 ? -7.699 0.147 16.873 1.00 57.81 202 SER A CA 1
ATOM 1676 C C . SER A 1 202 ? -6.570 0.772 17.713 1.00 57.81 202 SER A C 1
ATOM 1678 O O . SER A 1 202 ? -6.125 0.208 18.705 1.00 57.81 202 SER A O 1
ATOM 1680 N N . GLY A 1 203 ? -6.060 1.930 17.277 1.00 65.50 203 GLY A N 1
ATOM 1681 C CA . GLY A 1 203 ? -4.874 2.585 17.857 1.00 65.50 203 GLY A CA 1
ATOM 1682 C C . GLY A 1 203 ? -3.689 2.715 16.895 1.00 65.50 203 GLY A C 1
ATOM 1683 O O . GLY A 1 203 ? -2.692 3.340 17.234 1.00 65.50 203 GLY A O 1
ATOM 1684 N N . GLU A 1 204 ? -3.812 2.188 15.677 1.00 78.19 204 GLU A N 1
ATOM 1685 C CA . GLU A 1 204 ? -2.764 2.238 14.653 1.00 78.19 204 GLU A CA 1
ATOM 1686 C C . GLU A 1 204 ? -2.990 3.343 13.607 1.00 78.19 204 GLU A C 1
ATOM 1688 O O . GLU A 1 204 ? -2.531 3.212 12.471 1.00 78.19 204 GLU A O 1
ATOM 1693 N N . THR A 1 205 ? -3.696 4.429 13.956 1.00 82.81 205 THR A N 1
ATOM 1694 C CA . THR A 1 205 ? -4.080 5.489 13.001 1.00 82.81 205 THR A CA 1
ATOM 1695 C C . THR A 1 205 ? -2.891 5.977 12.174 1.00 82.81 205 THR A C 1
ATOM 1697 O O . THR A 1 205 ? -2.973 6.043 10.948 1.00 82.81 205 THR A O 1
ATOM 1700 N N . ASP A 1 206 ? -1.759 6.243 12.827 1.00 83.81 206 ASP A N 1
ATOM 1701 C CA . ASP A 1 206 ? -0.545 6.729 12.168 1.00 83.81 206 ASP A CA 1
ATOM 1702 C C . ASP A 1 206 ? 0.024 5.720 11.167 1.00 83.81 206 ASP A C 1
ATOM 1704 O O . ASP A 1 206 ? 0.468 6.096 10.080 1.00 83.81 206 ASP A O 1
ATOM 1708 N N . LEU A 1 207 ? -0.010 4.426 11.498 1.00 86.69 207 LEU A N 1
ATOM 1709 C CA . LEU A 1 207 ? 0.437 3.365 10.592 1.00 86.69 207 LEU A CA 1
ATOM 1710 C C . LEU A 1 207 ? -0.498 3.249 9.385 1.00 86.69 207 LEU A C 1
ATOM 1712 O O . LEU A 1 207 ? -0.032 3.174 8.248 1.00 86.69 207 LEU A O 1
ATOM 1716 N N . VAL A 1 208 ? -1.810 3.311 9.611 1.00 87.12 208 VAL A N 1
ATOM 1717 C CA . VAL A 1 208 ? -2.813 3.277 8.539 1.00 87.12 208 VAL A CA 1
ATOM 1718 C C . VAL A 1 208 ? -2.667 4.488 7.608 1.00 87.12 208 VAL A C 1
ATOM 1720 O O . VAL A 1 208 ? -2.739 4.351 6.382 1.00 87.12 208 VAL A O 1
ATOM 1723 N N . LEU A 1 209 ? -2.388 5.673 8.158 1.00 87.31 209 LEU A N 1
ATOM 1724 C CA . LEU A 1 209 ? -2.106 6.873 7.370 1.00 87.31 209 LEU A CA 1
ATOM 1725 C C . LEU A 1 209 ? -0.819 6.734 6.546 1.00 87.31 209 LEU A C 1
ATOM 1727 O O . LEU A 1 209 ? -0.800 7.161 5.389 1.00 87.31 209 LEU A O 1
ATOM 1731 N N . LYS A 1 210 ? 0.227 6.085 7.076 1.00 89.75 210 LYS A N 1
ATOM 1732 C CA . LYS A 1 210 ? 1.437 5.761 6.296 1.00 89.75 210 LYS A CA 1
ATOM 1733 C C . LYS A 1 210 ? 1.112 4.857 5.105 1.00 89.75 210 LYS A C 1
ATOM 1735 O O . LYS A 1 210 ? 1.562 5.134 3.993 1.00 89.75 210 LYS A O 1
ATOM 1740 N N . TRP A 1 211 ? 0.258 3.845 5.277 1.00 92.44 211 TRP A N 1
ATOM 1741 C CA . TRP A 1 211 ? -0.137 2.961 4.171 1.00 92.44 211 TRP A CA 1
ATOM 1742 C C . TRP A 1 211 ? -0.979 3.644 3.095 1.00 92.44 211 TRP A C 1
ATOM 1744 O O . TRP A 1 211 ? -0.949 3.192 1.951 1.00 92.44 211 TRP A O 1
ATOM 1754 N N . CYS A 1 212 ? -1.676 4.744 3.399 1.00 90.31 212 CYS A N 1
ATOM 1755 C CA . CYS A 1 212 ? -2.324 5.558 2.362 1.00 90.31 212 CYS A CA 1
ATOM 1756 C C . CYS A 1 212 ? -1.308 6.126 1.359 1.00 90.31 212 CYS A C 1
ATOM 1758 O O . CYS A 1 212 ? -1.615 6.269 0.178 1.00 90.31 212 CYS A O 1
ATOM 1760 N N . SER A 1 213 ? -0.109 6.462 1.834 1.00 90.62 213 SER A N 1
ATOM 1761 C CA . SER A 1 213 ? 0.951 7.081 1.030 1.00 90.62 213 SER A CA 1
ATOM 1762 C C . SER A 1 213 ? 1.897 6.052 0.406 1.00 90.62 213 SER A C 1
ATOM 1764 O O . SER A 1 213 ? 2.589 6.360 -0.562 1.00 90.62 213 SER A O 1
ATOM 1766 N N . LEU A 1 214 ? 1.921 4.819 0.923 1.00 94.88 214 LEU A N 1
ATOM 1767 C CA . LEU A 1 214 ? 2.837 3.771 0.473 1.00 94.88 214 LEU A CA 1
ATOM 1768 C C . LEU A 1 214 ? 2.793 3.488 -1.045 1.00 94.88 214 LEU A C 1
ATOM 1770 O O . LEU A 1 214 ? 3.871 3.412 -1.632 1.00 94.88 214 LEU A O 1
ATOM 1774 N N . PRO A 1 215 ? 1.628 3.397 -1.727 1.00 94.62 215 PRO A N 1
ATOM 1775 C CA . PRO A 1 215 ? 1.603 3.182 -3.177 1.00 94.62 215 PRO A CA 1
ATOM 1776 C C . PRO A 1 215 ? 2.341 4.278 -3.958 1.00 94.62 215 PRO A C 1
ATOM 1778 O O . PRO A 1 215 ? 3.051 3.994 -4.921 1.00 94.62 215 PRO A O 1
ATOM 1781 N N . GLN A 1 216 ? 2.213 5.532 -3.514 1.00 92.44 216 GLN A N 1
ATOM 1782 C CA . GLN A 1 216 ? 2.902 6.672 -4.114 1.00 92.44 216 GLN A CA 1
ATOM 1783 C C . GLN A 1 216 ? 4.408 6.598 -3.856 1.00 92.44 216 GLN A C 1
ATOM 1785 O O . GLN A 1 216 ? 5.194 6.785 -4.781 1.00 92.44 216 GLN A O 1
ATOM 1790 N N . LEU A 1 217 ? 4.811 6.309 -2.617 1.00 95.12 217 LEU A N 1
ATOM 1791 C CA . LEU A 1 217 ? 6.222 6.225 -2.238 1.00 95.12 217 LEU A CA 1
ATOM 1792 C C . LEU A 1 217 ? 6.956 5.109 -2.989 1.00 95.12 217 LEU A C 1
ATOM 1794 O O . LEU A 1 217 ? 8.060 5.335 -3.475 1.00 95.12 217 LEU A O 1
ATO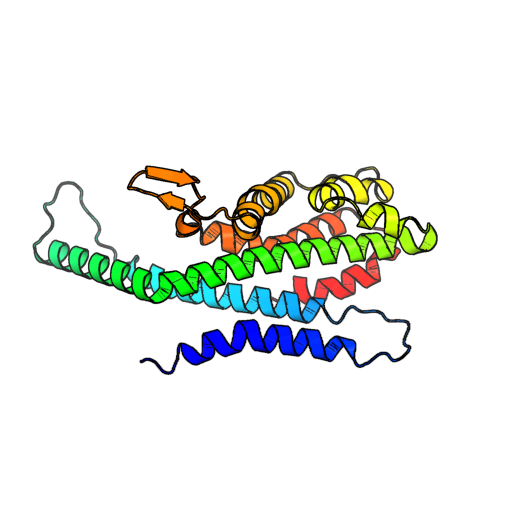M 1798 N N . LEU A 1 218 ? 6.327 3.941 -3.148 1.00 96.56 218 LEU A N 1
ATOM 1799 C CA . LEU A 1 218 ? 6.885 2.821 -3.911 1.00 96.56 218 LEU A CA 1
ATOM 1800 C C . LEU A 1 218 ? 7.122 3.185 -5.382 1.00 96.56 218 LEU A C 1
ATOM 1802 O O . LEU A 1 218 ? 8.152 2.840 -5.954 1.00 96.56 218 LEU A O 1
ATOM 1806 N N . ILE A 1 219 ? 6.195 3.925 -5.992 1.00 94.81 219 ILE A N 1
ATOM 1807 C CA . ILE A 1 219 ? 6.355 4.389 -7.371 1.00 94.81 219 ILE A CA 1
ATOM 1808 C C . ILE A 1 219 ? 7.443 5.453 -7.502 1.00 94.81 219 ILE A C 1
ATOM 1810 O O . ILE A 1 219 ? 8.230 5.393 -8.444 1.00 94.81 219 ILE A O 1
ATOM 1814 N N . ILE A 1 220 ? 7.520 6.403 -6.567 1.00 94.44 220 ILE A N 1
ATOM 1815 C CA . ILE A 1 220 ? 8.592 7.407 -6.552 1.00 94.44 220 ILE A CA 1
ATOM 1816 C C . ILE A 1 220 ? 9.961 6.719 -6.457 1.00 94.44 220 ILE A C 1
ATOM 1818 O O . ILE A 1 220 ? 10.860 7.061 -7.223 1.00 94.44 220 ILE A O 1
ATOM 1822 N N . ASP A 1 221 ? 10.102 5.725 -5.574 1.00 96.62 221 ASP A N 1
ATOM 1823 C CA . ASP A 1 221 ? 11.335 4.943 -5.419 1.00 96.62 221 ASP A CA 1
ATOM 1824 C C . ASP A 1 221 ? 11.710 4.199 -6.710 1.00 96.62 221 ASP A C 1
ATOM 1826 O O . ASP A 1 221 ? 12.851 4.275 -7.168 1.00 96.62 221 ASP A O 1
ATOM 1830 N N . LEU A 1 222 ? 10.733 3.564 -7.366 1.00 96.06 222 LEU A N 1
ATOM 1831 C CA . LEU A 1 222 ? 10.936 2.901 -8.655 1.00 96.06 222 LEU A CA 1
ATOM 1832 C C . LEU A 1 222 ? 11.358 3.891 -9.752 1.00 96.06 222 LEU A C 1
ATOM 1834 O O . LEU A 1 222 ? 12.271 3.616 -10.528 1.00 96.06 222 LEU A O 1
ATOM 1838 N N . PHE A 1 223 ? 10.720 5.059 -9.821 1.00 94.69 223 PHE A N 1
ATOM 1839 C CA . PHE A 1 223 ? 10.996 6.087 -10.829 1.00 94.69 223 PHE A CA 1
ATOM 1840 C C . PHE A 1 223 ? 12.346 6.769 -10.655 1.00 94.69 223 PHE A C 1
ATOM 1842 O O . PHE A 1 223 ? 12.931 7.188 -11.657 1.00 94.69 223 PHE A O 1
ATOM 1849 N N . ALA A 1 224 ? 12.835 6.865 -9.420 1.00 95.44 224 ALA A N 1
ATOM 1850 C CA . ALA A 1 224 ? 14.179 7.344 -9.129 1.00 95.44 224 ALA A CA 1
ATOM 1851 C C . ALA A 1 224 ? 15.260 6.390 -9.669 1.00 95.44 224 ALA A C 1
ATOM 1853 O O . ALA A 1 224 ? 16.368 6.831 -9.965 1.00 95.44 224 ALA A O 1
ATOM 1854 N N . GLN A 1 225 ? 14.932 5.103 -9.824 1.00 96.69 225 GLN A N 1
ATOM 1855 C CA . GLN A 1 225 ? 15.862 4.062 -10.270 1.00 96.69 225 GLN A CA 1
ATOM 1856 C C . GLN A 1 225 ? 15.698 3.689 -11.755 1.00 96.69 225 GLN A C 1
ATOM 1858 O O . GLN A 1 225 ? 16.670 3.278 -12.388 1.00 96.69 225 GLN A O 1
ATOM 1863 N N . ASP A 1 226 ? 14.502 3.845 -12.340 1.00 94.75 226 ASP A N 1
ATOM 1864 C CA . ASP A 1 226 ? 14.247 3.585 -13.764 1.00 94.75 226 ASP A CA 1
ATOM 1865 C C . ASP A 1 226 ? 14.293 4.874 -14.605 1.00 94.75 226 ASP A C 1
ATOM 1867 O O . ASP A 1 226 ? 13.346 5.672 -14.637 1.00 94.75 226 ASP A O 1
ATOM 1871 N N . SER A 1 227 ? 15.392 5.062 -15.336 1.00 92.62 227 SER A N 1
ATOM 1872 C CA . SER A 1 227 ? 15.590 6.161 -16.292 1.00 92.62 227 SER A CA 1
ATOM 1873 C C . SER A 1 227 ? 15.229 5.795 -17.738 1.00 92.62 227 SER A C 1
ATOM 1875 O O . SER A 1 227 ? 15.447 6.594 -18.649 1.00 92.62 227 SER A O 1
ATOM 1877 N N . SER A 1 228 ? 14.681 4.600 -17.983 1.00 91.50 228 SER A N 1
ATOM 1878 C CA . SER A 1 228 ? 14.400 4.144 -19.345 1.00 91.50 228 SER A CA 1
ATOM 1879 C C . SER A 1 228 ? 13.284 4.960 -20.020 1.00 91.50 228 SER A C 1
ATOM 1881 O O . SER A 1 228 ? 12.281 5.287 -19.390 1.00 91.50 228 SER A O 1
ATOM 1883 N N . PRO A 1 229 ? 13.360 5.228 -21.336 1.00 89.50 229 PRO A N 1
ATOM 1884 C CA . PRO A 1 229 ? 12.295 5.955 -22.034 1.00 89.50 229 PRO A CA 1
ATOM 1885 C C . PRO A 1 229 ? 10.933 5.246 -21.987 1.00 89.50 229 PRO A C 1
ATOM 1887 O O . PRO A 1 229 ? 9.891 5.897 -21.993 1.00 89.50 229 PRO A O 1
ATOM 1890 N N . SER A 1 230 ? 10.937 3.908 -21.896 1.00 87.31 230 SER A N 1
ATOM 1891 C CA . SER A 1 230 ? 9.725 3.079 -21.854 1.00 87.31 230 SER A CA 1
ATOM 1892 C C . SER A 1 230 ? 8.796 3.400 -20.684 1.00 87.31 230 SER A C 1
ATOM 1894 O O . SER A 1 230 ? 7.604 3.137 -20.782 1.00 87.31 230 SER A O 1
ATOM 1896 N N . ILE A 1 231 ? 9.316 3.961 -19.586 1.00 89.62 231 ILE A N 1
ATOM 1897 C CA . ILE A 1 231 ? 8.508 4.258 -18.401 1.00 89.62 231 ILE A CA 1
ATOM 1898 C C . ILE A 1 231 ? 7.867 5.653 -18.450 1.00 89.62 231 ILE A C 1
ATOM 1900 O O . ILE A 1 231 ? 7.069 5.979 -17.580 1.00 89.62 231 ILE A O 1
ATOM 1904 N N . ASN A 1 232 ? 8.163 6.491 -19.451 1.00 87.56 232 ASN A N 1
ATOM 1905 C CA . ASN A 1 232 ? 7.678 7.877 -19.481 1.00 87.56 232 ASN A CA 1
ATOM 1906 C C . ASN A 1 232 ? 6.147 7.974 -19.519 1.00 87.56 232 ASN A C 1
ATOM 1908 O O . ASN A 1 232 ? 5.576 8.783 -18.795 1.00 87.56 232 ASN A O 1
ATOM 1912 N N . SER A 1 233 ? 5.471 7.116 -20.290 1.00 82.44 233 SER A N 1
ATOM 1913 C CA . SER A 1 233 ? 4.002 7.066 -20.306 1.00 82.44 233 SER A CA 1
ATOM 1914 C C . SER A 1 233 ? 3.427 6.692 -18.936 1.00 82.44 233 SER A C 1
ATOM 1916 O O . SER A 1 233 ? 2.460 7.304 -18.485 1.00 82.44 233 SER A O 1
ATOM 1918 N N . PHE A 1 234 ? 4.061 5.744 -18.241 1.00 88.00 234 PHE A N 1
ATOM 1919 C CA . PHE A 1 234 ? 3.685 5.352 -16.883 1.00 88.00 234 PHE A CA 1
ATOM 1920 C C . PHE A 1 234 ? 3.952 6.460 -15.862 1.00 88.00 234 PHE A C 1
ATOM 1922 O O . PHE A 1 234 ? 3.114 6.713 -15.001 1.00 88.00 234 PHE A O 1
ATOM 1929 N N . LYS A 1 235 ? 5.086 7.163 -15.982 1.00 88.00 235 LYS A N 1
ATOM 1930 C CA . LYS A 1 235 ? 5.413 8.338 -15.165 1.00 88.00 235 LYS A CA 1
ATOM 1931 C C . LYS A 1 235 ? 4.345 9.407 -15.319 1.00 88.00 235 LYS A C 1
ATOM 1933 O O . LYS A 1 235 ? 3.743 9.775 -14.321 1.00 88.00 235 LYS A O 1
ATOM 1938 N N . THR A 1 236 ? 4.020 9.811 -16.547 1.00 85.38 236 THR A N 1
ATOM 1939 C CA . THR A 1 236 ? 2.963 10.799 -16.813 1.00 85.38 236 THR A CA 1
ATOM 1940 C C . THR A 1 236 ? 1.605 10.354 -16.264 1.00 85.38 236 THR A C 1
ATOM 1942 O O . THR A 1 236 ? 0.874 11.161 -15.686 1.00 85.38 236 THR A O 1
ATOM 1945 N N . HIS A 1 237 ? 1.266 9.067 -16.390 1.00 81.62 237 HIS A N 1
ATOM 1946 C CA . HIS A 1 237 ? 0.033 8.518 -15.824 1.00 81.62 237 HIS A CA 1
ATOM 1947 C C . HIS A 1 237 ? 0.011 8.621 -14.285 1.00 81.62 237 HIS A C 1
ATOM 1949 O O . HIS A 1 237 ? -0.973 9.086 -13.707 1.00 81.62 237 HIS A O 1
ATOM 1955 N N . CYS A 1 238 ? 1.105 8.250 -13.619 1.00 84.50 238 CYS A N 1
ATOM 1956 C CA . CYS A 1 238 ? 1.233 8.280 -12.163 1.00 84.50 238 CYS A CA 1
ATOM 1957 C C . CYS A 1 238 ? 1.384 9.698 -11.587 1.00 84.50 238 CYS A C 1
ATOM 1959 O O . CYS A 1 238 ? 0.848 9.981 -10.516 1.00 84.50 238 CYS A O 1
ATOM 1961 N N . GLU A 1 239 ? 2.067 10.604 -12.288 1.00 82.06 239 GLU A N 1
ATOM 1962 C CA . GLU A 1 239 ? 2.318 11.995 -11.884 1.00 82.06 239 GLU A CA 1
ATOM 1963 C C . GLU A 1 239 ? 1.029 12.746 -11.557 1.00 82.06 239 GLU A C 1
ATOM 1965 O O . GLU A 1 239 ? 1.001 13.551 -10.623 1.00 82.06 239 GLU A O 1
ATOM 1970 N N . HIS A 1 240 ? -0.060 12.437 -12.267 1.00 76.62 240 HIS A N 1
ATOM 1971 C CA . HIS A 1 240 ? -1.373 12.993 -11.967 1.00 76.62 240 HIS A CA 1
ATOM 1972 C C . HIS A 1 240 ? -1.794 12.734 -10.515 1.00 76.62 240 HIS A C 1
ATOM 1974 O O . HIS A 1 240 ? -2.375 13.611 -9.880 1.00 76.62 240 HIS A O 1
ATOM 1980 N N . TYR A 1 241 ? -1.489 11.551 -9.983 1.00 76.44 241 TYR A N 1
ATOM 1981 C CA . TYR A 1 241 ? -1.849 11.134 -8.628 1.00 76.44 241 TYR A CA 1
ATOM 1982 C C . TYR A 1 241 ? -0.787 11.524 -7.602 1.00 76.44 241 TYR A C 1
ATOM 1984 O O . TYR A 1 241 ? -1.144 11.942 -6.505 1.00 76.44 241 TYR A O 1
ATOM 1992 N N . ILE A 1 242 ? 0.495 11.463 -7.976 1.00 77.00 242 ILE A N 1
ATOM 1993 C CA . ILE A 1 242 ? 1.626 11.854 -7.122 1.00 77.00 242 ILE A CA 1
ATOM 1994 C C . ILE A 1 242 ? 1.539 13.341 -6.743 1.00 77.00 242 ILE A C 1
ATOM 1996 O O . ILE A 1 242 ? 1.758 13.711 -5.591 1.00 77.00 242 ILE A O 1
ATOM 2000 N N . ASN A 1 243 ? 1.194 14.204 -7.702 1.00 74.69 243 ASN A N 1
ATOM 2001 C CA . ASN A 1 243 ? 1.213 15.657 -7.511 1.00 74.69 243 ASN A CA 1
ATOM 2002 C C . ASN A 1 243 ? -0.064 16.223 -6.882 1.00 74.69 243 ASN A C 1
ATOM 2004 O O . ASN A 1 243 ? -0.128 17.413 -6.557 1.00 74.69 243 ASN A O 1
ATOM 2008 N N . ARG A 1 244 ? -1.100 15.402 -6.695 1.00 70.25 244 ARG A N 1
ATOM 2009 C CA . ARG A 1 244 ? -2.313 15.844 -6.013 1.00 70.25 244 ARG A CA 1
ATOM 2010 C C . ARG A 1 244 ? -2.033 15.960 -4.512 1.00 70.25 244 ARG A C 1
ATOM 2012 O O . ARG A 1 244 ? -2.001 14.970 -3.789 1.00 70.25 244 ARG A O 1
ATOM 2019 N N . LYS A 1 245 ? -1.853 17.198 -4.038 1.00 55.19 245 LYS A N 1
ATOM 2020 C CA . LYS A 1 245 ? -1.867 17.522 -2.604 1.00 55.19 245 LYS A CA 1
ATOM 2021 C C . LYS A 1 245 ? -3.275 17.243 -2.061 1.00 55.19 245 LYS A C 1
ATOM 2023 O O . LYS A 1 245 ? -4.198 18.000 -2.358 1.00 55.19 245 LYS A O 1
ATOM 2028 N N . TYR A 1 246 ? -3.429 16.154 -1.310 1.00 52.12 246 TYR A N 1
ATOM 2029 C CA . TYR A 1 246 ? -4.667 15.777 -0.617 1.00 52.12 246 TYR A CA 1
ATOM 2030 C C . TYR A 1 246 ? -4.489 15.710 0.892 1.00 52.12 246 TYR A C 1
ATOM 2032 O O . TYR A 1 246 ? -3.668 14.876 1.363 1.00 52.12 246 TYR A O 1
#